Protein AF-A0A7C5WIC8-F1 (afdb_monomer_lite)

Radius of gyration: 20.21 Å; chains: 1; bounding box: 48×61×72 Å

Secondary structure (DSSP, 8-state):
--------------------EEEEEEEEEEEESS------S--------S-----PPPEEEE---S-TTEEEPPPB-SSSSEEEE-EEEEEETTEEESPEETTEEEEEEEEEETTS-GGGTEEEEEEEEE-TTSSEEEEEEEEE-S-SSTT-B--EEEEEE-TTS-EEPP---SEEEEEEEEEB-TTHHHHH-TTEEEEEEEEEEGGGS-EEEEEEEE-TTPPEEEEEEEE--TTS-SS--EEEEEEE-SS---BSSEEEEEEEEE--SSTT-EEEEEETTEEEEEEES----SS-EEEEEEE-

Foldseek 3Di:
DDDDDDDDDDDPPPLPDFWWKKWWAFAFKKWFQDDDDDDDDDDDDDDDDDDDDDGGDIDTQAGGQCAPFWDKDDWDDPPWAFIWIFIFTDDDPPHIPQRDDLRFGWTWRQGDGRVDDSVQAKDWDFDWDQDQVRDITTTIIIGGPHDPDSPGDTFGKTFDQDPVRDTDFRNPRTKMKTKIKMATAQCRDVRQAAQGKDWWWKFAAPPQQWMWTWIFGHHRPGATWIKIWIWRRPPRDPDIDTPDMFIAPPDHDDHPHMKMWMWIFDADQAQATWIWIDINNHTGDIDTTHRDDDGHTRMTGGGD

Structure (mmCIF, N/CA/C/O backbone):
data_AF-A0A7C5WIC8-F1
#
_entry.id   AF-A0A7C5WIC8-F1
#
loop_
_atom_site.group_PDB
_atom_site.id
_atom_site.type_symbol
_atom_site.label_atom_id
_atom_site.label_alt_id
_atom_site.label_comp_id
_atom_site.label_asym_id
_atom_site.label_entity_id
_atom_site.label_seq_id
_atom_site.pdbx_PDB_ins_code
_atom_site.Cartn_x
_atom_site.Cartn_y
_atom_site.Cartn_z
_atom_site.occupancy
_atom_site.B_iso_or_equiv
_atom_site.auth_seq_id
_atom_site.auth_comp_id
_atom_site.auth_asym_id
_atom_site.auth_atom_id
_atom_site.pdbx_PDB_model_num
ATOM 1 N N . MET A 1 1 ? -5.160 -4.866 -50.497 1.00 35.06 1 MET A N 1
ATOM 2 C CA . MET A 1 1 ? -4.012 -4.280 -49.772 1.00 35.06 1 MET A CA 1
ATOM 3 C C . MET A 1 1 ? -4.537 -3.585 -48.522 1.00 35.06 1 MET A C 1
ATOM 5 O O . MET A 1 1 ? -5.244 -2.598 -48.646 1.00 35.06 1 MET A O 1
ATOM 9 N N . LYS A 1 2 ? -4.282 -4.165 -47.341 1.00 31.52 2 LYS A N 1
ATOM 10 C CA . LYS A 1 2 ? -4.502 -3.548 -46.020 1.00 31.52 2 LYS A CA 1
ATOM 11 C C . LYS A 1 2 ? -3.302 -2.655 -45.691 1.00 31.52 2 LYS A C 1
ATOM 13 O O . LYS A 1 2 ? -2.188 -3.120 -45.918 1.00 31.52 2 LYS A O 1
ATOM 18 N N . LYS A 1 3 ? -3.550 -1.468 -45.122 1.00 23.28 3 LYS A N 1
ATOM 19 C CA . LYS A 1 3 ? -2.703 -0.642 -44.220 1.00 23.28 3 LYS A CA 1
ATOM 20 C C . LYS A 1 3 ? -3.043 0.836 -44.450 1.00 23.28 3 LYS A C 1
ATOM 22 O O . LYS A 1 3 ? -3.194 1.236 -45.591 1.00 23.28 3 LYS A O 1
ATOM 27 N N . MET A 1 4 ? -3.134 1.710 -43.460 1.00 21.75 4 MET A N 1
ATOM 28 C CA . MET A 1 4 ? -3.127 1.603 -42.001 1.00 21.75 4 MET A CA 1
ATOM 29 C C . MET A 1 4 ? -3.630 2.982 -41.561 1.00 21.75 4 MET A C 1
ATOM 31 O O . MET A 1 4 ? -3.090 3.991 -42.009 1.00 21.75 4 MET A O 1
ATOM 35 N N . MET A 1 5 ? -4.704 3.035 -40.781 1.00 23.00 5 MET A N 1
ATOM 36 C CA . MET A 1 5 ? -5.265 4.291 -40.293 1.00 23.00 5 MET A CA 1
ATOM 37 C C . MET A 1 5 ? -4.483 4.671 -39.033 1.00 23.00 5 MET A C 1
ATOM 39 O O . MET A 1 5 ? -4.530 3.957 -38.034 1.00 23.00 5 MET A O 1
ATOM 43 N N . LEU A 1 6 ? -3.696 5.739 -39.131 1.00 21.16 6 LEU A N 1
ATOM 44 C CA . LEU A 1 6 ? -2.903 6.300 -38.044 1.00 21.16 6 LEU A CA 1
ATOM 45 C C . LEU A 1 6 ? -3.873 6.938 -37.033 1.00 21.16 6 LEU A C 1
ATOM 47 O O . LEU A 1 6 ? -4.446 7.989 -37.310 1.00 21.16 6 LEU A O 1
ATOM 51 N N . ARG A 1 7 ? -4.111 6.282 -35.892 1.00 23.30 7 ARG A N 1
ATOM 52 C CA . ARG A 1 7 ? -4.763 6.914 -34.737 1.00 23.30 7 ARG A CA 1
ATOM 53 C C . ARG A 1 7 ? -3.687 7.645 -33.942 1.00 23.30 7 ARG A C 1
ATOM 55 O O . ARG A 1 7 ? -2.884 7.011 -33.268 1.00 23.30 7 ARG A O 1
ATOM 62 N N . LEU A 1 8 ? -3.668 8.969 -34.067 1.00 20.23 8 LEU A N 1
ATOM 63 C CA . LEU A 1 8 ? -3.033 9.848 -33.091 1.00 20.23 8 LEU A CA 1
ATOM 64 C C . LEU A 1 8 ? -3.854 9.752 -31.799 1.00 20.23 8 LEU A C 1
ATOM 66 O O . LEU A 1 8 ? -5.033 10.102 -31.805 1.00 20.23 8 LEU A O 1
ATOM 70 N N . TRP A 1 9 ? -3.243 9.271 -30.722 1.00 21.33 9 TRP A N 1
ATOM 71 C CA . TRP A 1 9 ? -3.781 9.407 -29.374 1.00 21.33 9 TRP A CA 1
ATOM 72 C C . TRP A 1 9 ? -3.047 10.561 -28.696 1.00 21.33 9 TRP A C 1
ATOM 74 O O . TRP A 1 9 ? -1.881 10.445 -28.337 1.00 21.33 9 TRP A O 1
ATOM 84 N N . THR A 1 10 ? -3.723 11.695 -28.561 1.00 21.70 10 THR A N 1
ATOM 85 C CA . THR A 1 10 ? -3.411 12.690 -27.535 1.00 21.70 10 THR A CA 1
ATOM 86 C C . THR A 1 10 ? -4.069 12.216 -26.246 1.00 21.70 10 THR A C 1
ATOM 88 O O . THR A 1 10 ? -5.286 12.333 -26.116 1.00 21.70 10 THR A O 1
ATOM 91 N N . PHE A 1 11 ? -3.294 11.660 -25.316 1.00 22.67 11 PHE A N 1
ATOM 92 C CA . PHE A 1 11 ? -3.747 11.502 -23.938 1.00 22.67 11 PHE A CA 1
ATOM 93 C C . PHE A 1 11 ? -3.483 12.818 -23.209 1.00 22.67 11 PHE A C 1
ATOM 95 O O . PHE A 1 11 ? -2.348 13.166 -22.900 1.00 22.67 11 PHE A O 1
ATOM 102 N N . SER A 1 12 ? -4.548 13.576 -22.962 1.00 21.64 12 SER A N 1
ATOM 103 C CA . SER A 1 12 ? -4.600 14.371 -21.742 1.00 21.64 12 SER A CA 1
ATOM 104 C C . SER A 1 12 ? -4.629 13.365 -20.597 1.00 21.64 12 SER A C 1
ATOM 106 O O . SER A 1 12 ? -5.485 12.481 -20.604 1.00 21.64 12 SER A O 1
ATOM 108 N N . VAL A 1 13 ? -3.691 13.463 -19.657 1.00 23.36 13 VAL A N 1
ATOM 109 C CA . VAL A 1 13 ? -3.767 12.738 -18.386 1.00 23.36 13 VAL A CA 1
ATOM 110 C C . VAL A 1 13 ? -4.966 13.317 -17.637 1.00 23.36 13 VAL A C 1
ATOM 112 O O . VAL A 1 13 ? -4.871 14.304 -16.916 1.00 23.36 13 VAL A O 1
ATOM 115 N N . LEU A 1 14 ? -6.143 12.771 -17.927 1.00 23.33 14 LEU A N 1
ATOM 116 C CA . LEU A 1 14 ? -7.324 12.930 -17.107 1.00 23.33 14 LEU A CA 1
ATOM 117 C C . LEU A 1 14 ? -7.188 11.863 -16.026 1.00 23.33 14 LEU A C 1
ATOM 119 O O . LEU A 1 14 ? -7.662 10.742 -16.187 1.00 23.33 14 LEU A O 1
ATOM 123 N N . SER A 1 15 ? -6.472 12.193 -14.955 1.00 25.61 15 SER A N 1
ATOM 124 C CA . SER A 1 15 ? -6.482 11.388 -13.741 1.00 25.61 15 SER A CA 1
ATOM 125 C C . SER A 1 15 ? -7.893 11.454 -13.164 1.00 25.61 15 SER A C 1
ATOM 127 O O . SER A 1 15 ? -8.184 12.309 -12.338 1.00 25.61 15 SER A O 1
ATOM 129 N N . ILE A 1 16 ? -8.807 10.581 -13.595 1.00 28.38 16 ILE A N 1
ATOM 130 C CA . ILE A 1 16 ? -10.053 10.347 -12.858 1.00 28.38 16 ILE A CA 1
ATOM 131 C C . ILE A 1 16 ? -9.660 9.526 -11.630 1.00 28.38 16 ILE A C 1
ATOM 133 O O . ILE A 1 16 ? -9.806 8.312 -11.584 1.00 28.38 16 ILE A O 1
ATOM 137 N N . GLY A 1 17 ? -9.057 10.193 -10.650 1.00 32.00 17 GLY A N 1
ATOM 138 C CA . GLY A 1 17 ? -8.773 9.579 -9.357 1.00 32.00 17 GLY A CA 1
ATOM 139 C C . GLY A 1 17 ? -10.071 9.221 -8.623 1.00 32.00 17 GLY A C 1
ATOM 140 O O . GLY A 1 17 ? -11.138 9.814 -8.826 1.00 32.00 17 GLY A O 1
ATOM 141 N N . VAL A 1 18 ? -9.932 8.253 -7.741 1.00 40.94 18 VAL A N 1
ATOM 142 C CA . VAL A 1 18 ? -10.995 7.397 -7.234 1.00 40.94 18 VAL A CA 1
ATOM 143 C C . VAL A 1 18 ? -11.139 7.595 -5.733 1.00 40.94 18 VAL A C 1
ATOM 145 O O . VAL A 1 18 ? -10.171 7.906 -5.053 1.00 40.94 18 VAL A O 1
ATOM 148 N N . VAL A 1 19 ? -12.354 7.398 -5.228 1.00 39.97 19 VAL A N 1
ATOM 149 C CA . VAL A 1 19 ? -12.663 7.335 -3.799 1.00 39.97 19 VAL A CA 1
ATOM 150 C C . VAL A 1 19 ? -12.516 5.877 -3.359 1.00 39.97 19 VAL A C 1
ATOM 152 O O . VAL A 1 19 ? -13.331 5.059 -3.754 1.00 39.97 19 VAL A O 1
ATOM 155 N N . ALA A 1 20 ? -11.527 5.492 -2.561 1.00 48.97 20 ALA A N 1
ATOM 156 C CA . ALA A 1 20 ? -11.462 4.132 -2.009 1.00 48.97 20 ALA A CA 1
ATOM 157 C C . ALA A 1 20 ? -11.500 4.180 -0.482 1.00 48.97 20 ALA A C 1
ATOM 159 O O . ALA A 1 20 ? -11.055 5.138 0.139 1.00 48.97 20 ALA A O 1
ATOM 160 N N . GLY A 1 21 ? -12.099 3.166 0.132 1.00 44.84 21 GLY A N 1
ATOM 161 C CA . GLY A 1 21 ? -12.013 2.997 1.572 1.00 44.84 21 GLY A CA 1
ATOM 162 C C . GLY A 1 21 ? -12.068 1.526 1.927 1.00 44.84 21 GLY A C 1
ATOM 163 O O . GLY A 1 21 ? -12.905 0.808 1.390 1.00 44.84 21 GLY A O 1
ATOM 164 N N . GLY A 1 22 ? -11.161 1.058 2.768 1.00 57.41 22 GLY A N 1
ATOM 165 C CA . GLY A 1 22 ? -10.986 -0.359 3.053 1.00 57.41 22 GLY A CA 1
ATOM 166 C C . GLY A 1 22 ? -10.544 -0.606 4.483 1.00 57.41 22 GLY A C 1
ATOM 167 O O . GLY A 1 22 ? -10.133 0.311 5.193 1.00 57.41 22 GLY A O 1
ATOM 168 N N . PHE A 1 23 ? -10.642 -1.865 4.898 1.00 63.28 23 PHE A N 1
ATOM 169 C CA . PHE A 1 23 ? -10.056 -2.327 6.150 1.00 63.28 23 PHE A CA 1
ATOM 170 C C . PHE A 1 23 ? -8.724 -3.014 5.880 1.00 63.28 23 PHE A C 1
ATOM 172 O O . PHE A 1 23 ? -8.612 -3.789 4.930 1.00 63.28 23 PHE A O 1
ATOM 179 N N . ILE A 1 24 ? -7.741 -2.776 6.742 1.00 65.81 24 ILE A N 1
ATOM 180 C CA . ILE A 1 24 ? -6.391 -3.325 6.645 1.00 65.81 24 ILE A CA 1
ATOM 181 C C . ILE A 1 24 ? -5.976 -3.883 8.005 1.00 65.81 24 ILE A C 1
ATOM 183 O O . ILE A 1 24 ? -6.161 -3.248 9.049 1.00 65.81 24 ILE A O 1
ATOM 187 N N . ARG A 1 25 ? -5.370 -5.072 7.987 1.00 61.62 25 ARG A N 1
ATOM 188 C CA . ARG A 1 25 ? -4.730 -5.716 9.137 1.00 61.62 25 ARG A CA 1
ATOM 189 C C . ARG A 1 25 ? -3.352 -6.254 8.744 1.00 61.62 25 ARG A C 1
ATOM 191 O O . ARG A 1 25 ? -3.260 -7.189 7.952 1.00 61.62 25 ARG A O 1
ATOM 198 N N . VAL A 1 26 ? -2.285 -5.691 9.320 1.00 61.78 26 VAL A N 1
ATOM 199 C CA . VAL A 1 26 ? -0.892 -5.942 8.900 1.00 61.78 26 VAL A CA 1
ATOM 200 C C . VAL A 1 26 ? -0.249 -7.103 9.661 1.00 61.78 26 VAL A C 1
ATOM 202 O O . VAL A 1 26 ? 0.528 -6.926 10.599 1.00 61.78 26 VAL A O 1
ATOM 205 N N . ASP A 1 27 ? -0.515 -8.328 9.224 1.00 58.56 27 ASP A N 1
ATOM 206 C CA . ASP A 1 27 ? -0.038 -9.506 9.945 1.00 58.56 27 ASP A CA 1
ATOM 207 C C . ASP A 1 27 ? 1.491 -9.651 9.970 1.00 58.56 27 ASP A C 1
ATOM 209 O O . ASP A 1 27 ? 2.022 -10.106 10.987 1.00 58.56 27 ASP A O 1
ATOM 213 N N . THR A 1 28 ? 2.224 -9.342 8.892 1.00 62.56 28 THR A N 1
ATOM 214 C CA . THR A 1 28 ? 3.684 -9.554 8.834 1.00 62.56 28 THR A CA 1
ATOM 215 C C . THR A 1 28 ? 4.370 -8.767 7.708 1.00 62.56 28 THR A C 1
ATOM 217 O O . THR A 1 28 ? 3.974 -8.854 6.552 1.00 62.56 28 THR A O 1
ATOM 220 N N . VAL A 1 29 ? 5.478 -8.089 8.026 1.00 70.75 29 VAL A N 1
ATOM 221 C CA . VAL A 1 29 ? 6.466 -7.578 7.058 1.00 70.75 29 VAL A CA 1
ATOM 222 C C . VAL A 1 29 ? 7.843 -8.130 7.418 1.00 70.75 29 VAL A C 1
ATOM 224 O O . VAL A 1 29 ? 8.348 -7.903 8.519 1.00 70.75 29 VAL A O 1
ATOM 227 N N . GLN A 1 30 ? 8.457 -8.870 6.505 1.00 69.44 30 GLN A N 1
ATOM 228 C CA . GLN A 1 30 ? 9.754 -9.529 6.664 1.00 69.44 30 GLN A CA 1
ATOM 229 C C . GLN A 1 30 ? 10.734 -9.031 5.607 1.00 69.44 30 GLN A C 1
ATOM 231 O O . GLN A 1 30 ? 10.335 -8.726 4.492 1.00 69.44 30 GLN A O 1
ATOM 236 N N . ALA A 1 31 ? 12.021 -9.011 5.937 1.00 65.12 31 ALA A N 1
ATOM 237 C CA . ALA A 1 31 ? 13.081 -8.843 4.951 1.00 65.12 31 ALA A CA 1
ATOM 238 C C . ALA A 1 31 ? 14.084 -9.997 5.023 1.00 65.12 31 ALA A C 1
ATOM 240 O O . ALA A 1 31 ? 14.410 -10.494 6.108 1.00 65.12 31 ALA A O 1
ATOM 241 N N . THR A 1 32 ? 14.580 -10.420 3.865 1.00 58.28 32 THR A N 1
ATOM 242 C CA . THR A 1 32 ? 15.636 -11.429 3.717 1.00 58.28 32 THR A CA 1
ATOM 243 C C . THR A 1 32 ? 16.830 -10.822 3.009 1.00 58.28 32 THR A C 1
ATOM 245 O O . THR A 1 32 ? 16.707 -10.221 1.954 1.00 58.28 32 THR A O 1
ATOM 248 N N . GLU A 1 33 ? 18.029 -11.016 3.543 1.00 45.25 33 GLU A N 1
ATOM 249 C CA . GLU A 1 33 ? 19.244 -10.722 2.786 1.00 45.25 33 GLU A CA 1
ATOM 250 C C . GLU A 1 33 ? 19.662 -11.971 1.989 1.00 45.25 33 GLU A C 1
ATOM 252 O O . GLU A 1 33 ? 20.293 -12.881 2.537 1.00 45.25 33 GLU A O 1
ATOM 257 N N . GLY A 1 34 ? 19.328 -12.019 0.695 1.00 43.91 34 GLY A N 1
ATOM 258 C CA . GLY A 1 34 ? 19.690 -13.125 -0.204 1.00 43.91 34 GLY A CA 1
ATOM 259 C C . GLY A 1 34 ? 18.695 -14.299 -0.196 1.00 43.91 34 GLY A C 1
ATOM 260 O O . GLY A 1 34 ? 17.773 -14.336 0.616 1.00 43.91 34 GLY A O 1
ATOM 261 N N . PRO A 1 35 ? 18.852 -15.276 -1.113 1.00 35.88 35 PRO A N 1
ATOM 262 C CA . PRO A 1 35 ? 17.702 -15.907 -1.738 1.00 35.88 35 PRO A CA 1
ATOM 263 C C . PRO A 1 35 ? 17.002 -16.891 -0.804 1.00 35.88 35 PRO A C 1
ATOM 265 O O . PRO A 1 35 ? 17.612 -17.849 -0.319 1.00 35.88 35 PRO A O 1
ATOM 268 N N . VAL A 1 36 ? 15.685 -16.731 -0.671 1.00 39.53 36 VAL A N 1
ATOM 269 C CA . VAL A 1 36 ? 14.784 -17.833 -0.325 1.00 39.53 36 VAL A CA 1
ATOM 270 C C . VAL A 1 36 ? 13.863 -18.076 -1.513 1.00 39.53 36 VAL A C 1
ATOM 272 O O . VAL A 1 36 ? 12.768 -17.537 -1.611 1.00 39.53 36 VAL A O 1
ATOM 275 N N . VAL A 1 37 ? 14.320 -18.923 -2.435 1.00 40.88 37 VAL A N 1
ATOM 276 C CA . VAL A 1 37 ? 13.429 -19.580 -3.391 1.00 40.88 37 VAL A CA 1
ATOM 277 C C . VAL A 1 37 ? 12.994 -20.891 -2.746 1.00 40.88 37 VAL A C 1
ATOM 279 O O . VAL A 1 37 ? 13.762 -21.850 -2.720 1.00 40.88 37 VAL A O 1
ATOM 282 N N . SER A 1 38 ? 11.777 -20.949 -2.208 1.00 36.62 38 SER A N 1
ATOM 283 C CA . SER A 1 38 ? 11.111 -22.234 -1.986 1.00 36.62 38 SER A CA 1
ATOM 284 C C . SER A 1 38 ? 10.076 -22.442 -3.085 1.00 36.62 38 SER A C 1
ATOM 286 O O . SER A 1 38 ? 8.953 -21.952 -2.994 1.00 36.62 38 SER A O 1
ATOM 288 N N . GLU A 1 39 ? 10.470 -23.163 -4.134 1.00 38.69 39 GLU A N 1
ATOM 289 C CA . GLU A 1 39 ? 9.533 -23.792 -5.063 1.00 38.69 39 GLU A CA 1
ATOM 290 C C . GLU A 1 39 ? 8.775 -24.890 -4.308 1.00 38.69 39 GLU A C 1
ATOM 292 O O . GLU A 1 39 ? 9.372 -25.801 -3.727 1.00 38.69 39 GLU A O 1
ATOM 297 N N . SER A 1 40 ? 7.450 -24.813 -4.278 1.00 37.09 40 SER A N 1
ATOM 298 C CA . SER A 1 40 ? 6.638 -25.914 -3.786 1.00 37.09 40 SER A CA 1
ATOM 299 C C . SER A 1 40 ? 6.611 -27.047 -4.823 1.00 37.09 40 SER A C 1
ATOM 301 O O . SER A 1 40 ? 6.333 -26.844 -6.000 1.00 37.09 40 SER A O 1
ATOM 303 N N . GLY A 1 41 ? 6.833 -28.283 -4.360 1.00 34.81 41 GLY A N 1
ATOM 304 C CA . GLY A 1 41 ? 6.010 -29.394 -4.841 1.00 34.81 41 GLY A CA 1
ATOM 305 C C . GLY A 1 41 ? 6.576 -30.403 -5.845 1.00 34.81 41 GLY A C 1
ATOM 306 O O . GLY A 1 41 ? 5.783 -30.961 -6.590 1.00 34.81 41 GLY A O 1
ATOM 307 N N . HIS A 1 42 ? 7.864 -30.752 -5.837 1.00 30.61 42 HIS A N 1
ATOM 308 C CA . HIS A 1 42 ? 8.308 -32.123 -6.158 1.00 30.61 42 HIS A CA 1
ATOM 309 C C . HIS A 1 42 ? 9.751 -32.325 -5.691 1.00 30.61 42 HIS A C 1
ATOM 311 O O . HIS A 1 42 ? 10.604 -31.477 -5.913 1.00 30.61 42 HIS A O 1
ATOM 317 N N . ARG A 1 43 ? 10.046 -33.460 -5.052 1.00 34.91 43 ARG A N 1
ATOM 318 C CA . ARG A 1 43 ? 11.430 -33.907 -4.847 1.00 34.91 43 ARG A CA 1
ATOM 319 C C . ARG A 1 43 ? 11.981 -34.371 -6.202 1.00 34.91 43 ARG A C 1
ATOM 321 O O . ARG A 1 43 ? 11.439 -35.332 -6.750 1.00 34.91 43 ARG A O 1
ATOM 328 N N . PRO A 1 44 ? 13.111 -33.818 -6.662 1.00 31.78 44 PRO A N 1
ATOM 329 C CA . PRO A 1 44 ? 14.141 -34.666 -7.236 1.00 31.78 44 PRO A CA 1
ATOM 330 C C . PRO A 1 44 ? 15.480 -34.492 -6.517 1.00 31.78 44 PRO A C 1
ATOM 332 O O . PRO A 1 44 ? 15.723 -33.548 -5.772 1.00 31.78 44 PRO A O 1
ATOM 335 N N . ALA A 1 45 ? 16.304 -35.519 -6.683 1.00 30.70 45 ALA A N 1
ATOM 336 C CA . ALA A 1 45 ? 17.555 -35.734 -5.986 1.00 30.70 45 ALA A CA 1
ATOM 337 C C . ALA A 1 45 ? 18.586 -34.610 -6.188 1.00 30.70 45 ALA A C 1
ATOM 339 O O . ALA A 1 45 ? 18.619 -33.938 -7.215 1.00 30.70 45 ALA A O 1
ATOM 340 N N . ALA A 1 46 ? 19.439 -34.494 -5.169 1.00 39.34 46 ALA A N 1
ATOM 341 C CA . ALA A 1 46 ? 20.619 -33.654 -5.047 1.00 39.34 46 ALA A CA 1
ATOM 342 C C . ALA A 1 46 ? 21.305 -33.277 -6.372 1.00 39.34 46 ALA A C 1
ATOM 344 O O . ALA A 1 46 ? 21.895 -34.120 -7.043 1.00 39.34 46 ALA A O 1
ATOM 345 N N . HIS A 1 47 ? 21.332 -31.975 -6.645 1.00 34.28 47 HIS A N 1
ATOM 346 C CA . HIS A 1 47 ? 22.425 -31.322 -7.353 1.00 34.28 47 HIS A CA 1
ATOM 347 C C . HIS A 1 47 ? 22.755 -30.015 -6.621 1.00 34.28 47 HIS A C 1
ATOM 349 O O . HIS A 1 47 ? 22.367 -28.923 -7.022 1.00 34.28 47 HIS A O 1
ATOM 355 N N . ASP A 1 48 ? 23.473 -30.165 -5.506 1.00 41.97 48 ASP A N 1
ATOM 356 C CA . ASP A 1 48 ? 24.218 -29.087 -4.860 1.00 41.97 48 ASP A CA 1
ATOM 357 C C . ASP A 1 48 ? 25.372 -28.668 -5.778 1.00 41.97 48 ASP A C 1
ATOM 359 O O . ASP A 1 48 ? 26.271 -29.469 -6.036 1.00 41.97 48 ASP A O 1
ATOM 363 N N . ASN A 1 49 ? 25.336 -27.432 -6.288 1.00 41.16 49 ASN A N 1
ATOM 364 C CA . ASN A 1 49 ? 26.518 -26.596 -6.558 1.00 41.16 49 ASN A CA 1
ATOM 365 C C . ASN A 1 49 ? 26.108 -25.199 -7.066 1.00 41.16 49 ASN A C 1
ATOM 367 O O . ASN A 1 49 ? 26.466 -24.779 -8.165 1.00 41.16 49 ASN A O 1
ATOM 371 N N . LEU A 1 50 ? 25.391 -24.442 -6.233 1.00 44.16 50 LEU A N 1
ATOM 372 C CA . LEU A 1 50 ? 25.417 -22.978 -6.289 1.00 44.16 50 LEU A CA 1
ATOM 373 C C . LEU A 1 50 ? 26.197 -22.505 -5.060 1.00 44.16 50 LEU A C 1
ATOM 375 O O . LEU A 1 50 ? 25.864 -22.843 -3.928 1.00 44.16 50 LEU A O 1
ATOM 379 N N . GLY A 1 51 ? 27.320 -21.830 -5.301 1.00 39.84 51 GLY A N 1
ATOM 380 C CA . GLY A 1 51 ? 28.376 -21.605 -4.318 1.00 39.84 51 GLY A CA 1
ATOM 381 C C . GLY A 1 51 ? 27.914 -20.950 -3.015 1.00 39.84 51 GLY A C 1
ATOM 382 O O . GLY A 1 51 ? 27.639 -19.757 -2.984 1.00 39.84 51 GLY A O 1
ATOM 383 N N . GLY A 1 52 ? 27.926 -21.734 -1.933 1.00 40.34 52 GLY A N 1
ATOM 384 C CA . GLY A 1 52 ? 28.502 -21.405 -0.621 1.00 40.34 52 GLY A CA 1
ATOM 385 C C . GLY A 1 52 ? 28.059 -20.143 0.130 1.00 40.34 52 GLY A C 1
ATOM 386 O O . GLY A 1 52 ? 28.638 -19.865 1.180 1.00 40.34 52 GLY A O 1
ATOM 387 N N . ARG A 1 53 ? 27.083 -19.363 -0.343 1.00 51.41 53 ARG A N 1
ATOM 388 C CA . ARG A 1 53 ? 26.555 -18.234 0.431 1.00 51.41 53 ARG A CA 1
ATOM 389 C C . ARG A 1 53 ? 25.648 -18.774 1.541 1.00 51.41 53 ARG A C 1
ATOM 391 O O . ARG A 1 53 ? 24.714 -19.514 1.238 1.00 51.41 53 ARG A O 1
ATOM 398 N N . PRO A 1 54 ? 25.908 -18.445 2.820 1.00 53.41 54 PRO A N 1
ATOM 399 C CA . PRO A 1 54 ? 25.033 -18.863 3.904 1.00 53.41 54 PRO A CA 1
ATOM 400 C C . PRO A 1 54 ? 23.636 -18.284 3.676 1.00 53.41 54 PRO A C 1
ATOM 402 O O . PRO A 1 54 ? 23.490 -17.074 3.507 1.00 53.41 54 PRO A O 1
ATOM 405 N N . ILE A 1 55 ? 22.624 -19.153 3.682 1.00 56.41 55 ILE A N 1
ATOM 406 C CA . ILE A 1 55 ? 21.214 -18.756 3.654 1.00 56.41 55 ILE A CA 1
ATOM 407 C C . ILE A 1 55 ? 20.953 -17.986 4.951 1.00 56.41 55 ILE A C 1
ATOM 409 O O . ILE A 1 55 ? 20.943 -18.574 6.040 1.00 56.41 55 ILE A O 1
ATOM 413 N N . ARG A 1 56 ? 20.813 -16.659 4.860 1.00 66.00 56 ARG A N 1
ATOM 414 C CA . ARG A 1 56 ? 20.409 -15.840 6.005 1.00 66.00 56 ARG A CA 1
ATOM 415 C C . ARG A 1 56 ? 18.925 -16.079 6.242 1.00 66.00 56 ARG A C 1
ATOM 417 O O . ARG A 1 56 ? 18.130 -16.130 5.311 1.00 66.00 56 ARG A O 1
ATOM 424 N N . LYS A 1 57 ? 18.558 -16.281 7.505 1.00 77.50 57 LYS A N 1
ATOM 425 C CA . LYS A 1 57 ? 17.150 -16.434 7.866 1.00 77.50 57 LYS A CA 1
ATOM 426 C C . LYS A 1 57 ? 16.423 -15.100 7.646 1.00 77.50 57 LYS A C 1
ATOM 428 O O . LYS A 1 57 ? 17.028 -14.068 7.944 1.00 77.50 57 LYS A O 1
ATOM 433 N N . PRO A 1 58 ? 15.155 -15.117 7.193 1.00 85.06 58 PRO A N 1
ATOM 434 C CA . PRO A 1 58 ? 14.316 -13.923 7.185 1.00 85.06 58 PRO A CA 1
ATOM 435 C C . PRO A 1 58 ? 14.306 -13.263 8.559 1.00 85.06 58 PRO A C 1
ATOM 437 O O . PRO A 1 58 ? 14.201 -13.943 9.586 1.00 85.06 58 PRO A O 1
ATOM 440 N N . SER A 1 59 ? 14.392 -11.938 8.561 1.00 89.12 59 SER A N 1
ATOM 441 C CA . SER A 1 59 ? 14.169 -11.108 9.736 1.00 89.12 59 SER A CA 1
ATOM 442 C C . SER A 1 59 ? 12.771 -10.509 9.650 1.00 89.12 59 SER A C 1
ATOM 444 O O . SER A 1 59 ? 12.437 -9.821 8.687 1.00 89.12 59 SER A O 1
ATOM 446 N N . LEU A 1 60 ? 11.940 -10.766 10.660 1.00 91.81 60 LEU A N 1
ATOM 447 C CA . LEU A 1 60 ? 10.649 -10.099 10.804 1.00 91.81 60 LEU A CA 1
ATOM 448 C C . LEU A 1 60 ? 10.895 -8.639 11.194 1.00 91.81 60 LEU A C 1
ATOM 450 O O . LEU A 1 60 ? 11.429 -8.379 12.271 1.00 91.81 60 LEU A O 1
ATOM 454 N N . LEU A 1 61 ? 10.541 -7.713 10.300 1.00 92.88 61 LEU A N 1
ATOM 455 C CA . LEU A 1 61 ? 10.723 -6.272 10.481 1.00 92.88 61 LEU A CA 1
ATOM 456 C C . LEU A 1 61 ? 9.568 -5.659 11.267 1.00 92.88 61 LEU A C 1
ATOM 458 O O . LEU A 1 61 ? 9.780 -4.800 12.121 1.00 92.88 61 LEU A O 1
ATOM 462 N N . PHE A 1 62 ? 8.348 -6.106 10.978 1.00 95.06 62 PHE A N 1
ATOM 463 C CA . PHE A 1 62 ? 7.146 -5.539 11.564 1.00 95.06 62 PHE A CA 1
ATOM 464 C C . PHE A 1 62 ? 5.984 -6.535 11.582 1.00 95.06 62 PHE A C 1
ATOM 466 O O . PHE A 1 62 ? 5.894 -7.426 10.736 1.00 95.06 62 PHE A O 1
ATOM 473 N N . LYS A 1 63 ? 5.089 -6.377 12.558 1.00 95.25 63 LYS A N 1
ATOM 474 C CA . LYS A 1 63 ? 3.852 -7.144 12.705 1.00 95.25 63 LYS A CA 1
ATOM 475 C C . LYS A 1 63 ? 2.877 -6.375 13.597 1.00 95.25 63 LYS A C 1
ATOM 477 O O . LYS A 1 63 ? 3.278 -5.933 14.672 1.00 95.25 63 LYS A O 1
ATOM 482 N N . SER A 1 64 ? 1.615 -6.258 13.186 1.00 95.81 64 SER A N 1
ATOM 483 C CA . SER A 1 64 ? 0.550 -5.678 14.010 1.00 95.81 64 SER A CA 1
ATOM 484 C C . SER A 1 64 ? -0.839 -6.181 13.604 1.00 95.81 64 SER A C 1
ATOM 486 O O . SER A 1 64 ? -1.227 -6.144 12.443 1.00 95.81 64 SER A O 1
ATOM 488 N N . GLY A 1 65 ? -1.632 -6.605 14.578 1.00 93.69 65 GLY A N 1
ATOM 489 C CA . GLY A 1 65 ? -3.056 -6.884 14.397 1.00 93.69 65 GLY A CA 1
ATOM 490 C C . GLY A 1 65 ? -3.954 -5.671 14.658 1.00 93.69 65 GLY A C 1
ATOM 491 O O . GLY A 1 65 ? -5.163 -5.843 14.675 1.00 93.69 65 GLY A O 1
ATOM 492 N N . PHE A 1 66 ? -3.394 -4.480 14.912 1.00 95.19 66 PHE A N 1
ATOM 493 C CA . PHE A 1 66 ? -4.109 -3.306 15.444 1.00 95.19 66 PHE A CA 1
ATOM 494 C C . PHE A 1 66 ? -4.855 -3.563 16.764 1.00 95.19 66 PHE A C 1
ATOM 496 O O . PHE A 1 66 ? -5.776 -2.825 17.132 1.00 95.19 66 PHE A O 1
ATOM 503 N N . GLU A 1 67 ? -4.449 -4.594 17.502 1.00 93.81 67 GLU A N 1
ATOM 504 C CA . GLU A 1 67 ? -5.112 -5.022 18.727 1.00 93.81 67 GLU A CA 1
ATOM 505 C C . GLU A 1 67 ? -4.779 -4.063 19.892 1.00 93.81 67 GLU A C 1
ATOM 507 O O . GLU A 1 67 ? -4.506 -2.870 19.711 1.00 93.81 67 GLU A O 1
ATOM 512 N N . ASN A 1 68 ? -4.891 -4.525 21.135 1.00 92.56 68 ASN A N 1
ATOM 513 C CA . ASN A 1 68 ? -4.720 -3.664 22.304 1.00 92.56 68 ASN A CA 1
ATOM 514 C C . ASN A 1 68 ? -3.325 -3.022 22.345 1.00 92.56 68 ASN A C 1
ATOM 516 O O . ASN A 1 68 ? -2.321 -3.723 22.308 1.00 92.56 68 ASN A O 1
ATOM 520 N N . GLY A 1 69 ? -3.280 -1.695 22.500 1.00 94.38 69 GLY A N 1
ATOM 521 C CA . GLY A 1 69 ? -2.034 -0.929 22.609 1.00 94.38 69 GLY A CA 1
ATOM 522 C C . GLY A 1 69 ? -1.643 -0.151 21.353 1.00 94.38 69 GLY A C 1
ATOM 523 O O . GLY A 1 69 ? -0.706 0.639 21.430 1.00 94.38 69 GLY A O 1
ATOM 524 N N . VAL A 1 70 ? -2.373 -0.307 20.242 1.00 97.38 70 VAL A N 1
ATOM 525 C CA . VAL A 1 70 ? -2.223 0.526 19.036 1.00 97.38 70 VAL A CA 1
ATOM 526 C C . VAL A 1 70 ? -3.300 1.607 18.991 1.00 97.38 70 VAL A C 1
ATOM 528 O O . VAL A 1 70 ? -4.492 1.335 19.197 1.00 97.38 70 VAL A O 1
ATOM 531 N N . VAL A 1 71 ? -2.862 2.838 18.728 1.00 97.31 71 VAL A N 1
ATOM 532 C CA . VAL A 1 71 ? -3.687 4.047 18.702 1.00 97.31 71 VAL A CA 1
ATOM 533 C C . VAL A 1 71 ? -3.377 4.848 17.444 1.00 97.31 71 VAL A C 1
ATOM 535 O O . VAL A 1 71 ? -2.220 4.983 17.052 1.00 97.31 71 VAL A O 1
ATOM 538 N N . LEU A 1 72 ? -4.425 5.394 16.839 1.00 97.06 72 LEU A N 1
ATOM 539 C CA . LEU A 1 72 ? -4.339 6.372 15.767 1.00 97.06 72 LEU A CA 1
ATOM 540 C C . LEU A 1 72 ? -4.452 7.770 16.387 1.00 97.06 72 LEU A C 1
ATOM 542 O O . LEU A 1 72 ? -5.376 8.022 17.160 1.00 97.06 72 LEU A O 1
ATOM 546 N N . GLN A 1 73 ? -3.484 8.642 16.120 1.00 97.44 73 GLN A N 1
ATOM 547 C CA . GLN A 1 73 ? -3.508 10.029 16.587 1.00 97.44 73 GLN A CA 1
ATOM 548 C C . GLN A 1 73 ? -4.458 10.872 15.726 1.00 97.44 73 GLN A C 1
ATOM 550 O O . GLN A 1 73 ? -4.826 10.465 14.626 1.00 97.44 73 GLN A O 1
ATOM 555 N N . GLU A 1 74 ? -4.856 12.045 16.216 1.00 95.12 74 GLU A N 1
ATOM 556 C CA . GLU A 1 74 ? -5.587 13.013 15.390 1.00 95.12 74 GLU A CA 1
ATOM 557 C C . GLU A 1 74 ? -4.711 13.470 14.210 1.00 95.12 74 GLU A C 1
ATOM 559 O O . GLU A 1 74 ? -3.498 13.635 14.404 1.00 95.12 74 GLU A O 1
ATOM 564 N N . PRO A 1 75 ? -5.286 13.691 13.012 1.00 94.62 75 PRO A N 1
ATOM 565 C CA . PRO A 1 75 ? -4.563 14.317 11.915 1.00 94.62 75 PRO A CA 1
ATOM 566 C C . PRO A 1 75 ? -4.022 15.693 12.320 1.00 94.62 75 PRO A C 1
ATOM 568 O O . PRO A 1 75 ? -4.679 16.449 13.043 1.00 94.62 75 PRO A O 1
ATOM 571 N N . PHE A 1 76 ? -2.834 16.043 11.843 1.00 93.06 76 PHE A N 1
ATOM 572 C CA . PHE A 1 76 ? -2.208 17.338 12.097 1.00 93.06 76 PHE A CA 1
ATOM 573 C C . PHE A 1 76 ? -1.490 17.860 10.847 1.00 93.06 76 PHE A C 1
ATOM 575 O O . PHE A 1 76 ? -1.242 17.119 9.906 1.00 93.06 76 PHE A O 1
ATOM 582 N N . THR A 1 77 ? -1.147 19.150 10.843 1.00 88.50 77 THR A N 1
ATOM 583 C CA . THR A 1 77 ? -0.345 19.789 9.784 1.00 88.50 77 THR A CA 1
ATOM 584 C C . THR A 1 77 ? 0.909 20.401 10.398 1.00 88.50 77 THR A C 1
ATOM 586 O O . THR A 1 77 ? 0.825 20.959 11.498 1.00 88.50 77 THR A O 1
ATOM 589 N N . GLN A 1 78 ? 2.034 20.420 9.683 1.00 75.06 78 GLN A N 1
ATOM 590 C CA . GLN A 1 78 ? 3.274 21.051 10.163 1.00 75.06 78 GLN A CA 1
ATOM 591 C C . GLN A 1 78 ? 3.394 22.560 9.839 1.00 75.06 78 GLN A C 1
ATOM 593 O O . GLN A 1 78 ? 4.447 23.158 10.046 1.00 75.06 78 GLN A O 1
ATOM 598 N N . GLY A 1 79 ? 2.304 23.213 9.410 1.00 57.47 79 GLY A N 1
ATOM 599 C CA . GLY A 1 79 ? 2.256 24.664 9.171 1.00 57.47 79 GLY A CA 1
ATOM 600 C C . GLY A 1 79 ? 2.305 25.066 7.693 1.00 57.47 79 GLY A C 1
ATOM 601 O O . GLY A 1 79 ? 3.212 25.783 7.278 1.00 57.47 79 GLY A O 1
ATOM 602 N N . GLY A 1 80 ? 1.273 24.671 6.938 1.00 58.03 80 GLY A N 1
ATOM 603 C CA . GLY A 1 80 ? 1.185 24.823 5.482 1.00 58.03 80 GLY A CA 1
ATOM 604 C C . GLY A 1 80 ? 1.791 23.606 4.785 1.00 58.03 80 GLY A C 1
ATOM 605 O O . GLY A 1 80 ? 2.970 23.328 4.962 1.00 58.03 80 GLY A O 1
ATOM 606 N N . GLY A 1 81 ? 0.975 22.857 4.047 1.00 69.44 81 GLY A N 1
ATOM 607 C CA . GLY A 1 81 ? 1.341 21.557 3.475 1.00 69.44 81 GLY A CA 1
ATOM 608 C C . GLY A 1 81 ? 0.194 20.558 3.605 1.00 69.44 81 GLY A C 1
ATOM 609 O O . GLY A 1 81 ? -0.930 20.963 3.908 1.00 69.44 81 GLY A O 1
ATOM 610 N N . ASP A 1 82 ? 0.491 19.283 3.385 1.00 80.19 82 ASP A N 1
ATOM 611 C CA . ASP A 1 82 ? -0.469 18.185 3.514 1.00 80.19 82 ASP A CA 1
ATOM 612 C C . ASP A 1 82 ? -0.741 17.832 4.986 1.00 80.19 82 ASP A C 1
ATOM 614 O O . ASP A 1 82 ? 0.002 18.231 5.893 1.00 80.19 82 ASP A O 1
ATOM 618 N N . TRP A 1 83 ? -1.825 17.097 5.241 1.00 91.75 83 TRP A N 1
ATOM 619 C CA . TRP A 1 83 ? -2.083 16.533 6.562 1.00 91.75 83 TRP A CA 1
ATOM 620 C C . TRP A 1 83 ? -1.243 15.272 6.784 1.00 91.75 83 TRP A C 1
ATOM 622 O O . TRP A 1 83 ? -0.940 14.508 5.870 1.00 91.75 83 TRP A O 1
ATOM 632 N N . GLU A 1 84 ? -0.907 15.018 8.040 1.00 93.06 84 GLU A N 1
ATOM 633 C CA . GLU A 1 84 ? -0.227 13.810 8.491 1.00 93.06 84 GLU A CA 1
ATOM 634 C C . GLU A 1 84 ? -1.031 13.155 9.605 1.00 93.06 84 GLU A C 1
ATOM 636 O O . GLU A 1 84 ? -1.709 13.822 10.394 1.00 93.06 84 GLU A O 1
ATOM 641 N N . GLN A 1 85 ? -0.922 11.835 9.712 1.00 95.94 85 GLN A N 1
ATOM 642 C CA . GLN A 1 85 ? -1.502 11.103 10.823 1.00 95.94 85 GLN A CA 1
ATOM 643 C C . GLN A 1 85 ? -0.600 9.954 11.263 1.00 95.94 85 GLN A C 1
ATOM 645 O O . GLN A 1 85 ? -0.082 9.162 10.475 1.00 95.94 85 GLN A O 1
ATOM 650 N N . HIS A 1 86 ? -0.407 9.845 12.574 1.00 96.69 86 HIS A N 1
ATOM 651 C CA . HIS A 1 86 ? 0.459 8.826 13.147 1.00 96.69 86 HIS A CA 1
ATOM 652 C C . HIS A 1 86 ? -0.336 7.663 13.721 1.00 96.69 86 HIS A C 1
ATOM 654 O O . HIS A 1 86 ? -1.271 7.839 14.505 1.00 96.69 86 HIS A O 1
ATOM 660 N N . ILE A 1 87 ? 0.131 6.458 13.410 1.00 97.75 87 ILE A N 1
ATOM 661 C CA . ILE A 1 87 ? -0.193 5.248 14.158 1.00 97.75 87 ILE A CA 1
ATOM 662 C C . ILE A 1 87 ? 0.928 5.058 15.181 1.00 97.75 87 ILE A C 1
ATOM 664 O O . ILE A 1 87 ? 2.107 5.141 14.833 1.00 97.75 87 ILE A O 1
ATOM 668 N N . VAL A 1 88 ? 0.579 4.835 16.446 1.00 98.00 88 VAL A N 1
ATOM 669 C CA . VAL A 1 88 ? 1.539 4.688 17.548 1.00 98.00 88 VAL A CA 1
ATOM 670 C C . VAL A 1 88 ? 1.188 3.508 18.445 1.00 98.00 88 VAL A C 1
ATOM 672 O O . VAL A 1 88 ? 0.040 3.064 18.509 1.00 98.00 88 VAL A O 1
ATOM 675 N N . GLY A 1 89 ? 2.187 3.029 19.184 1.00 97.38 89 GLY A N 1
ATOM 676 C CA . GLY A 1 89 ? 2.022 1.972 20.177 1.00 97.38 89 GLY A CA 1
ATOM 677 C C . GLY A 1 89 ? 2.387 0.586 19.651 1.00 97.38 89 GLY A C 1
ATOM 678 O O . GLY A 1 89 ? 3.105 0.452 18.667 1.00 97.38 89 GLY A O 1
ATOM 679 N N . SER A 1 90 ? 1.971 -0.458 20.356 1.00 96.75 90 SER A N 1
ATOM 680 C CA . SER A 1 90 ? 2.395 -1.837 20.099 1.00 96.75 90 SER A CA 1
ATOM 681 C C . SER A 1 90 ? 1.347 -2.798 20.637 1.00 96.75 90 SER A C 1
ATOM 683 O O . SER A 1 90 ? 0.920 -2.668 21.783 1.00 96.75 90 SER A O 1
ATOM 685 N N . ASP A 1 91 ? 0.956 -3.760 19.813 1.00 94.50 91 ASP A N 1
ATOM 686 C CA . ASP A 1 91 ? 0.081 -4.876 20.171 1.00 94.50 91 ASP A CA 1
ATOM 687 C C . ASP A 1 91 ? 0.793 -6.234 20.105 1.00 94.50 91 ASP A C 1
ATOM 689 O O . ASP A 1 91 ? 0.304 -7.222 20.657 1.00 94.50 91 ASP A O 1
ATOM 693 N N . VAL A 1 92 ? 1.968 -6.295 19.472 1.00 93.81 92 VAL A N 1
ATOM 694 C CA . VAL A 1 92 ? 2.790 -7.503 19.381 1.00 93.81 92 VAL A CA 1
ATOM 695 C C . VAL A 1 92 ? 4.161 -7.246 20.013 1.00 93.81 92 VAL A C 1
ATOM 697 O O . VAL A 1 92 ? 4.876 -6.345 19.573 1.00 93.81 92 VAL A O 1
ATOM 700 N N . PRO A 1 93 ? 4.583 -8.038 21.021 1.00 93.75 93 PRO A N 1
ATOM 701 C CA . PRO A 1 93 ? 5.876 -7.852 21.670 1.00 93.75 93 PRO A CA 1
ATOM 702 C C . PRO A 1 93 ? 7.038 -7.828 20.671 1.00 93.75 93 PRO A C 1
ATOM 704 O O . PRO A 1 93 ? 7.210 -8.756 19.884 1.00 93.75 93 PRO A O 1
ATOM 707 N N . GLY A 1 94 ? 7.850 -6.772 20.736 1.00 92.81 94 GLY A N 1
ATOM 708 C CA . GLY A 1 94 ? 8.998 -6.573 19.847 1.00 92.81 94 GLY A CA 1
ATOM 709 C C . GLY A 1 94 ? 8.698 -5.784 18.569 1.00 92.81 94 GLY A C 1
ATOM 710 O O . GLY A 1 94 ? 9.646 -5.409 17.884 1.00 92.81 94 GLY A O 1
ATOM 711 N N . TYR A 1 95 ? 7.430 -5.468 18.284 1.00 94.44 95 TYR A N 1
ATOM 712 C CA . TYR A 1 95 ? 7.014 -4.674 17.125 1.00 94.44 95 TYR A CA 1
ATOM 713 C C . TYR A 1 95 ? 6.153 -3.497 17.571 1.00 94.44 95 TYR A C 1
ATOM 715 O O . TYR A 1 95 ? 5.196 -3.661 18.323 1.00 94.44 95 TYR A O 1
ATOM 723 N N . ALA A 1 96 ? 6.504 -2.295 17.129 1.00 95.81 96 ALA A N 1
ATOM 724 C CA . ALA A 1 96 ? 5.800 -1.074 17.490 1.00 95.81 96 ALA A CA 1
ATOM 725 C C . ALA A 1 96 ? 5.583 -0.211 16.253 1.00 95.81 96 ALA A C 1
ATOM 727 O O . ALA A 1 96 ? 6.405 -0.215 15.337 1.00 95.81 96 ALA A O 1
ATOM 728 N N . TRP A 1 97 ? 4.486 0.533 16.260 1.00 97.19 97 TRP A N 1
ATOM 729 C CA . TRP A 1 97 ? 4.268 1.644 15.356 1.00 97.19 97 TRP A CA 1
ATOM 730 C C . TRP A 1 97 ? 5.086 2.870 15.807 1.00 97.19 97 TRP A C 1
ATOM 732 O O . TRP A 1 97 ? 5.230 3.091 17.017 1.00 97.19 97 TRP A O 1
ATOM 742 N N . PRO A 1 98 ? 5.601 3.685 14.868 1.00 96.31 98 PRO A N 1
ATOM 743 C CA . PRO A 1 98 ? 5.478 3.538 13.415 1.00 96.31 98 PRO A CA 1
ATOM 744 C C . PRO A 1 98 ? 6.249 2.328 12.868 1.00 96.31 98 PRO A C 1
ATOM 746 O O . PRO A 1 98 ? 7.321 1.987 13.371 1.00 96.31 98 PRO A O 1
ATOM 749 N N . MET A 1 99 ? 5.704 1.687 11.829 1.00 94.38 99 MET A N 1
ATOM 750 C CA . MET A 1 99 ? 6.369 0.575 11.152 1.00 94.38 99 MET A CA 1
ATOM 751 C C . MET A 1 99 ? 7.722 1.037 10.609 1.00 94.38 99 MET A C 1
ATOM 753 O O . MET A 1 99 ? 7.814 2.092 9.984 1.00 94.38 99 MET A O 1
ATOM 757 N N . ARG A 1 100 ? 8.767 0.233 10.843 1.00 92.06 100 ARG A N 1
ATOM 758 C CA . ARG A 1 100 ? 10.127 0.498 10.368 1.00 92.06 100 ARG A CA 1
ATOM 759 C C . ARG A 1 100 ? 10.534 -0.497 9.290 1.00 92.06 100 ARG A C 1
ATOM 761 O O . ARG A 1 100 ? 10.694 -1.680 9.583 1.00 92.06 100 ARG A O 1
ATOM 768 N N . VAL A 1 101 ? 10.771 -0.012 8.074 1.00 90.31 101 VAL A N 1
ATOM 769 C CA . VAL A 1 101 ? 11.299 -0.812 6.954 1.00 90.31 101 VAL A CA 1
ATOM 770 C C . VAL A 1 101 ? 12.580 -0.158 6.456 1.00 90.31 101 VAL A C 1
ATOM 772 O O . VAL A 1 101 ? 12.668 1.064 6.377 1.00 90.31 101 VAL A O 1
ATOM 775 N N . TRP A 1 102 ? 13.619 -0.970 6.236 1.00 88.44 102 TRP A N 1
ATOM 776 C CA . TRP A 1 102 ? 14.966 -0.509 5.860 1.00 88.44 102 TRP A CA 1
ATOM 777 C C . TRP A 1 102 ? 15.519 0.634 6.732 1.00 88.44 102 TRP A C 1
ATOM 779 O O . TRP A 1 102 ? 16.248 1.503 6.269 1.00 88.44 102 TRP A O 1
ATOM 789 N N . GLY A 1 103 ? 15.180 0.621 8.025 1.00 86.81 103 GLY A N 1
ATOM 790 C CA . GLY A 1 103 ? 15.685 1.579 9.012 1.00 86.81 103 GLY A CA 1
ATOM 791 C C . GLY A 1 103 ? 14.840 2.841 9.205 1.00 86.81 103 GLY A C 1
ATOM 792 O O . GLY A 1 103 ? 15.089 3.555 10.183 1.00 86.81 103 GLY A O 1
ATOM 793 N N . TYR A 1 104 ? 13.814 3.064 8.381 1.00 91.25 104 TYR A N 1
ATOM 794 C CA . TYR A 1 104 ? 13.012 4.291 8.380 1.00 91.25 104 TYR A CA 1
ATOM 795 C C . TYR A 1 104 ? 11.580 4.054 8.872 1.00 91.25 104 TYR A C 1
ATOM 797 O O . TYR A 1 104 ? 10.994 3.028 8.521 1.00 91.25 104 TYR A O 1
ATOM 805 N N . PRO A 1 105 ? 11.034 4.941 9.729 1.00 93.19 105 PRO A N 1
ATOM 806 C CA . PRO A 1 105 ? 9.644 4.874 10.170 1.00 93.19 105 PRO A CA 1
ATOM 807 C C . PRO A 1 105 ? 8.687 5.369 9.076 1.00 93.19 105 PRO A C 1
ATOM 809 O O . PRO A 1 105 ? 9.096 6.121 8.195 1.00 93.19 105 PRO A O 1
ATOM 812 N N . GLY A 1 106 ? 7.412 4.989 9.166 1.00 93.50 106 GLY A N 1
ATOM 813 C CA . GLY A 1 106 ? 6.355 5.545 8.321 1.00 93.50 106 GLY A CA 1
ATOM 814 C C . GLY A 1 106 ? 5.256 6.295 9.070 1.00 93.50 106 GLY A C 1
ATOM 815 O O . GLY A 1 106 ? 5.173 6.256 10.301 1.00 93.50 106 GLY A O 1
ATOM 816 N N . HIS A 1 107 ? 4.379 6.937 8.315 1.00 94.94 107 HIS A N 1
ATOM 817 C CA . HIS A 1 107 ? 3.182 7.635 8.786 1.00 94.94 107 HIS A CA 1
ATOM 818 C C . HIS A 1 107 ? 2.099 7.605 7.700 1.00 94.94 107 HIS A C 1
ATOM 820 O O . HIS A 1 107 ? 2.391 7.262 6.561 1.00 94.94 107 HIS A O 1
ATOM 826 N N . LEU A 1 108 ? 0.853 7.940 8.038 1.00 95.44 108 LEU A N 1
ATOM 827 C CA . LEU A 1 108 ? -0.177 8.202 7.032 1.00 95.44 108 LEU A CA 1
ATOM 828 C C . LEU A 1 108 ? 0.029 9.616 6.495 1.00 95.44 108 LEU A C 1
ATOM 830 O O . LEU A 1 108 ? -0.026 10.582 7.261 1.00 95.44 108 LEU A O 1
ATOM 834 N N . GLN A 1 109 ? 0.293 9.722 5.200 1.00 92.94 109 GLN A N 1
ATOM 835 C CA . GLN A 1 109 ? 0.341 10.984 4.482 1.00 92.94 109 GLN A CA 1
ATOM 836 C C . GLN A 1 109 ? -1.076 11.283 3.993 1.00 92.94 109 GLN A C 1
ATOM 838 O O . GLN A 1 109 ? -1.510 10.796 2.953 1.00 92.94 109 GLN A O 1
ATOM 843 N N . VAL A 1 110 ? -1.813 12.054 4.782 1.00 93.38 110 VAL A N 1
ATOM 844 C CA . VAL A 1 110 ? -3.218 12.378 4.543 1.00 93.38 110 VAL A CA 1
ATOM 845 C C . VAL A 1 110 ? -3.260 13.553 3.559 1.00 93.38 110 VAL A C 1
ATOM 847 O O . VAL A 1 110 ? -3.351 14.722 3.930 1.00 93.38 110 VAL A O 1
ATOM 850 N N . LEU A 1 111 ? -3.113 13.251 2.272 1.00 90.06 111 LEU A N 1
ATOM 851 C CA . LEU A 1 111 ? -2.980 14.236 1.204 1.00 90.06 111 LEU A CA 1
ATOM 852 C C . LEU A 1 111 ? -4.313 14.949 0.948 1.00 90.06 111 LEU A C 1
ATOM 854 O O . LEU A 1 111 ? -5.139 14.492 0.166 1.00 90.06 111 LEU A O 1
ATOM 858 N N . VAL A 1 112 ? -4.500 16.081 1.618 1.00 91.19 112 VAL A N 1
ATOM 859 C CA . VAL A 1 112 ? -5.541 17.099 1.411 1.00 91.19 112 VAL A CA 1
ATOM 860 C C . VAL A 1 112 ? -4.882 18.446 1.706 1.00 91.19 112 VAL A C 1
ATOM 862 O O . VAL A 1 112 ? -4.038 18.514 2.602 1.00 91.19 112 VAL A O 1
ATOM 865 N N . ASP A 1 113 ? -5.261 19.524 1.014 1.00 88.88 113 ASP A N 1
ATOM 866 C CA . ASP A 1 113 ? -4.734 20.861 1.312 1.00 88.88 113 ASP A CA 1
ATOM 867 C C . ASP A 1 113 ? -4.905 21.187 2.810 1.00 88.88 113 ASP A C 1
ATOM 869 O O . ASP A 1 113 ? -6.006 21.124 3.369 1.00 88.88 113 ASP A O 1
ATOM 873 N N . GLY A 1 114 ? -3.804 21.549 3.478 1.00 87.38 114 GLY A N 1
ATOM 874 C CA . GLY A 1 114 ? -3.763 21.815 4.919 1.00 87.38 114 GLY A CA 1
ATOM 875 C C . GLY A 1 114 ? -4.684 22.939 5.407 1.00 87.38 114 GLY A C 1
ATOM 876 O O . GLY A 1 114 ? -4.888 23.088 6.611 1.00 87.38 114 GLY A O 1
ATOM 877 N N . SER A 1 115 ? -5.248 23.748 4.506 1.00 88.81 115 SER A N 1
ATOM 878 C CA . SER A 1 115 ? -6.256 24.767 4.823 1.00 88.81 115 SER A CA 1
ATOM 879 C C . SER A 1 115 ? -7.691 24.230 4.862 1.00 88.81 115 SER A C 1
ATOM 881 O O . SER A 1 115 ? -8.595 24.926 5.341 1.00 88.81 115 SER A O 1
ATOM 883 N N . LEU A 1 116 ? -7.918 23.012 4.369 1.00 91.19 116 LEU A N 1
ATOM 884 C CA . LEU A 1 116 ? -9.221 22.364 4.334 1.00 91.19 116 LEU A CA 1
ATOM 885 C C . LEU A 1 116 ? -9.476 21.517 5.583 1.00 91.19 116 LEU A C 1
ATOM 887 O O . LEU A 1 116 ? -8.576 21.067 6.282 1.00 91.19 116 LEU A O 1
ATOM 891 N N . ASP A 1 117 ? -10.759 21.280 5.842 1.00 92.38 117 ASP A N 1
ATOM 892 C CA . ASP A 1 117 ? -11.218 20.356 6.876 1.00 92.38 117 ASP A CA 1
ATOM 893 C C . ASP A 1 117 ? -11.053 18.912 6.386 1.00 92.38 117 ASP A C 1
ATOM 895 O O . ASP A 1 117 ? -11.895 18.412 5.633 1.00 92.38 117 ASP A O 1
ATOM 899 N N . VAL A 1 118 ? -9.955 18.267 6.793 1.00 93.25 118 VAL A N 1
ATOM 900 C CA . VAL A 1 118 ? -9.572 16.919 6.348 1.00 93.25 118 VAL A CA 1
ATOM 901 C C . VAL A 1 118 ? -10.682 15.888 6.545 1.00 93.25 118 VAL A C 1
ATOM 903 O O . VAL A 1 118 ? -10.928 15.092 5.643 1.00 93.25 118 VAL A O 1
ATOM 906 N N . GLY A 1 119 ? -11.452 15.979 7.637 1.00 93.75 119 GLY A N 1
ATOM 907 C CA . GLY A 1 119 ? -12.529 15.035 7.957 1.00 93.75 119 GLY A CA 1
ATOM 908 C C . GLY A 1 119 ? -13.692 15.036 6.957 1.00 93.75 119 GLY A C 1
ATOM 909 O O . GLY A 1 119 ? -14.516 14.123 6.966 1.00 93.75 119 GLY A O 1
ATOM 910 N N . LYS A 1 120 ? -13.774 16.032 6.064 1.00 95.12 120 LYS A N 1
ATOM 911 C CA . LYS A 1 120 ? -14.739 16.045 4.948 1.00 95.12 120 LYS A CA 1
ATOM 912 C C . LYS A 1 120 ? -14.308 15.199 3.754 1.00 95.12 120 LYS A C 1
ATOM 914 O O . LYS A 1 120 ? -15.124 14.995 2.852 1.00 95.12 120 LYS A O 1
ATOM 919 N N . TYR A 1 121 ? -13.050 14.776 3.712 1.00 94.25 121 TYR A N 1
ATOM 920 C CA . TYR A 1 121 ? -12.424 14.156 2.547 1.00 94.25 121 TYR A CA 1
ATOM 921 C C . TYR A 1 121 ? -11.813 12.809 2.894 1.00 94.25 121 TYR A C 1
ATOM 923 O O . TYR A 1 121 ? -12.106 11.836 2.205 1.00 94.25 121 TYR A O 1
ATOM 931 N N . LEU A 1 122 ? -11.040 12.753 3.978 1.00 94.38 122 LEU A N 1
ATOM 932 C CA . LEU A 1 122 ? -10.341 11.568 4.451 1.00 94.38 122 LEU A CA 1
ATOM 933 C C . LEU A 1 122 ? -10.636 11.336 5.932 1.00 94.38 122 LEU A C 1
ATOM 935 O O . LEU A 1 122 ? -10.697 12.265 6.738 1.00 94.38 122 LEU A O 1
ATOM 939 N N . GLU A 1 123 ? -10.834 10.076 6.287 1.00 94.88 123 GLU A N 1
ATOM 940 C CA . GLU A 1 123 ? -11.051 9.638 7.655 1.00 94.88 123 GLU A CA 1
ATOM 941 C C . GLU A 1 123 ? -10.403 8.273 7.859 1.00 94.88 123 GLU A C 1
ATOM 943 O O . GLU A 1 123 ? -10.764 7.294 7.207 1.00 94.88 123 GLU A O 1
ATOM 948 N N . ASN A 1 124 ? -9.518 8.193 8.845 1.00 96.81 124 ASN A N 1
ATOM 949 C CA . ASN A 1 124 ? -8.949 6.937 9.304 1.00 96.81 124 ASN A CA 1
ATOM 950 C C . ASN A 1 124 ? -9.410 6.642 10.722 1.00 96.81 124 ASN A C 1
ATOM 952 O O . ASN A 1 124 ? -9.477 7.533 11.574 1.00 96.81 124 ASN A O 1
ATOM 956 N N . ARG A 1 125 ? -9.664 5.369 11.009 1.00 96.31 125 ARG A N 1
ATOM 957 C CA . ARG A 1 125 ? -9.984 4.902 12.359 1.00 96.31 125 ARG A CA 1
ATOM 958 C C . ARG A 1 125 ? -9.505 3.482 12.585 1.00 96.31 125 ARG A C 1
ATOM 960 O O . ARG A 1 125 ? -9.491 2.667 11.673 1.00 96.31 125 ARG A O 1
ATOM 967 N N . ILE A 1 126 ? -9.157 3.165 13.829 1.00 96.69 126 ILE A N 1
ATOM 968 C CA . ILE A 1 126 ? -8.969 1.776 14.254 1.00 96.69 126 ILE A CA 1
ATOM 969 C C . ILE A 1 126 ? -10.249 1.328 14.945 1.00 96.69 126 ILE A C 1
ATOM 971 O O . ILE A 1 126 ? -10.534 1.764 16.064 1.00 96.69 126 ILE A O 1
ATOM 975 N N . GLU A 1 127 ? -11.000 0.439 14.307 1.00 95.75 127 GLU A N 1
ATOM 976 C CA . GLU A 1 127 ? -12.311 0.011 14.795 1.00 95.75 127 GLU A CA 1
ATOM 977 C C . GLU A 1 127 ? -12.430 -1.503 14.953 1.00 95.75 127 GLU A C 1
ATOM 979 O O . GLU A 1 127 ? -11.669 -2.271 14.371 1.00 95.75 127 GLU A O 1
ATOM 984 N N . THR A 1 128 ? -13.383 -1.929 15.786 1.00 96.19 128 THR A N 1
ATOM 985 C CA . THR A 1 128 ? -13.718 -3.349 15.946 1.00 96.19 128 THR A CA 1
ATOM 986 C C . THR A 1 128 ? -14.640 -3.787 14.815 1.00 96.19 128 THR A C 1
ATOM 988 O O . THR A 1 128 ? -15.693 -3.189 14.608 1.00 96.19 128 THR A O 1
ATOM 991 N N . THR A 1 129 ? -14.268 -4.852 14.116 1.00 95.50 129 THR A N 1
ATOM 992 C CA . THR A 1 129 ? -15.019 -5.418 12.991 1.00 95.50 129 THR A CA 1
ATOM 993 C C . THR A 1 129 ? -14.937 -6.944 13.005 1.00 95.50 129 THR A C 1
ATOM 995 O O . THR A 1 129 ? -14.175 -7.526 13.776 1.00 95.50 129 THR A O 1
ATOM 998 N N . VAL A 1 130 ? -15.732 -7.611 12.169 1.00 95.94 130 VAL A N 1
ATOM 999 C CA . VAL A 1 130 ? -15.613 -9.059 11.945 1.00 95.94 130 VAL A CA 1
ATOM 1000 C C . VAL A 1 130 ? -14.431 -9.295 11.010 1.00 95.94 130 VAL A C 1
ATOM 1002 O O . VAL A 1 130 ? -14.431 -8.773 9.898 1.00 95.94 130 VAL A O 1
ATOM 1005 N N . GLY A 1 131 ? -13.432 -10.046 11.467 1.00 94.75 131 GLY A N 1
ATOM 1006 C CA . GLY A 1 131 ? -12.207 -10.381 10.748 1.00 94.75 131 GLY A CA 1
ATOM 1007 C C . GLY A 1 131 ? -12.367 -11.523 9.743 1.00 94.75 131 GLY A C 1
ATOM 1008 O O . GLY A 1 131 ? -13.442 -12.103 9.582 1.00 94.75 131 GLY A O 1
ATOM 1009 N N . HIS A 1 132 ? -11.260 -11.858 9.078 1.00 94.25 132 HIS A N 1
ATOM 1010 C CA . HIS A 1 132 ? -11.185 -12.895 8.042 1.00 94.25 132 HIS A CA 1
ATOM 1011 C C . HIS A 1 132 ? -11.527 -14.314 8.541 1.00 94.25 132 HIS A C 1
ATOM 1013 O O . HIS A 1 132 ? -11.877 -15.187 7.753 1.00 94.25 132 HIS A O 1
ATOM 1019 N N . ASP A 1 133 ? -11.445 -14.553 9.849 1.00 95.06 133 ASP A N 1
ATOM 1020 C CA . ASP A 1 133 ? -11.772 -15.817 10.517 1.00 95.06 133 ASP A CA 1
ATOM 1021 C C . ASP A 1 133 ? -13.189 -15.833 11.129 1.00 95.06 133 ASP A C 1
ATOM 1023 O O . ASP A 1 133 ? -13.576 -16.786 11.813 1.00 95.06 133 ASP A O 1
ATOM 1027 N N . GLY A 1 134 ? -13.971 -14.773 10.905 1.00 95.50 134 GLY A N 1
ATOM 1028 C CA . GLY A 1 134 ? -15.309 -14.597 11.465 1.00 95.50 134 GLY A CA 1
ATOM 1029 C C . GLY A 1 134 ? -15.336 -14.168 12.936 1.00 95.50 134 GLY A C 1
ATOM 1030 O O . GLY A 1 134 ? -16.427 -13.997 13.485 1.00 95.50 134 GLY A O 1
ATOM 1031 N N . GLN A 1 135 ? -14.185 -13.984 13.588 1.00 96.38 135 GLN A N 1
ATOM 1032 C CA . GLN A 1 135 ? -14.104 -13.444 14.946 1.00 96.38 135 GLN A CA 1
ATOM 1033 C C . GLN A 1 135 ? -14.012 -11.918 14.926 1.00 96.38 135 GLN A C 1
ATOM 1035 O O . GLN A 1 135 ? -13.692 -11.308 13.909 1.00 96.38 135 GLN A O 1
ATOM 1040 N N . LEU A 1 136 ? -14.304 -11.274 16.057 1.00 96.25 136 LEU A N 1
ATOM 1041 C CA . LEU A 1 136 ? -14.059 -9.840 16.187 1.00 96.25 136 LEU A CA 1
ATOM 1042 C C . LEU A 1 136 ? -12.551 -9.568 16.252 1.00 96.25 136 LEU A C 1
ATOM 1044 O O . LEU A 1 136 ? -11.828 -10.237 16.986 1.00 96.25 136 LEU A O 1
ATOM 1048 N N . THR A 1 137 ? -12.106 -8.556 15.519 1.00 95.25 137 THR A N 1
ATOM 1049 C CA . THR A 1 137 ? -10.728 -8.049 15.500 1.00 95.25 137 THR A CA 1
ATOM 1050 C C . THR A 1 137 ? -10.755 -6.529 15.435 1.00 95.25 137 THR A C 1
ATOM 1052 O O . THR A 1 137 ? -11.798 -5.935 15.135 1.00 95.25 137 THR A O 1
ATOM 1055 N N . ARG A 1 138 ? -9.623 -5.885 15.702 1.00 96.38 138 ARG A N 1
ATOM 1056 C CA . ARG A 1 138 ? -9.427 -4.474 15.371 1.00 96.38 138 ARG A CA 1
ATOM 1057 C C . ARG A 1 138 ? -8.738 -4.353 14.014 1.00 96.38 138 ARG A C 1
ATOM 1059 O O . ARG A 1 138 ? -7.876 -5.151 13.673 1.00 96.38 138 ARG A O 1
ATOM 1066 N N . ALA A 1 139 ? -9.121 -3.358 13.226 1.00 96.62 139 ALA A N 1
ATOM 1067 C CA . ALA A 1 139 ? -8.509 -3.098 11.927 1.00 96.62 139 ALA A CA 1
ATOM 1068 C C . ALA A 1 139 ? -8.416 -1.598 11.667 1.00 96.62 139 ALA A C 1
ATOM 1070 O O . ALA A 1 139 ? -9.248 -0.830 12.158 1.00 96.62 139 ALA A O 1
ATOM 1071 N N . LEU A 1 140 ? -7.416 -1.197 10.882 1.00 97.50 140 LEU A N 1
ATOM 1072 C CA . LEU A 1 140 ? -7.348 0.148 10.327 1.00 97.50 140 LEU A CA 1
ATOM 1073 C C . LEU A 1 140 ? -8.381 0.247 9.205 1.00 97.50 140 LEU A C 1
ATOM 1075 O O . LEU A 1 140 ? -8.296 -0.487 8.228 1.00 97.50 140 LEU A O 1
ATOM 1079 N N . HIS A 1 141 ? -9.357 1.128 9.361 1.00 96.44 141 HIS A N 1
ATOM 1080 C CA . HIS A 1 141 ? -10.317 1.485 8.333 1.00 96.44 141 HIS A CA 1
ATOM 1081 C C . HIS A 1 141 ? -9.947 2.860 7.795 1.00 96.44 141 HIS A C 1
ATOM 1083 O O . HIS A 1 141 ? -9.949 3.833 8.550 1.00 96.44 141 HIS A O 1
ATOM 1089 N N . MET A 1 142 ? -9.639 2.910 6.507 1.00 95.50 142 MET A N 1
ATOM 1090 C CA . MET A 1 142 ? -9.297 4.125 5.777 1.00 95.50 142 MET A CA 1
ATOM 1091 C C . MET A 1 142 ? -10.473 4.472 4.881 1.00 95.50 142 MET A C 1
ATOM 1093 O O . MET A 1 142 ? -10.998 3.588 4.203 1.00 95.50 142 MET A O 1
ATOM 1097 N N . VAL A 1 143 ? -10.950 5.709 4.921 1.00 92.62 143 VAL A N 1
ATOM 1098 C CA . VAL A 1 143 ? -12.140 6.145 4.191 1.00 92.62 143 VAL A CA 1
ATOM 1099 C C . VAL A 1 143 ? -11.842 7.433 3.462 1.00 92.62 143 VAL A C 1
ATOM 1101 O O . VAL A 1 143 ? -11.664 8.479 4.077 1.00 92.62 143 VAL A O 1
ATOM 1104 N N . GLN A 1 144 ? -11.934 7.381 2.140 1.00 91.19 144 GLN A N 1
ATOM 1105 C CA . GLN A 1 144 ? -12.153 8.572 1.345 1.00 91.19 144 GLN A CA 1
ATOM 1106 C C . GLN A 1 144 ? -13.660 8.810 1.198 1.00 91.19 144 GLN A C 1
ATOM 1108 O O . GLN A 1 144 ? -14.413 7.933 0.761 1.00 91.19 144 GLN A O 1
ATOM 1113 N N . HIS A 1 145 ? -14.115 9.997 1.589 1.00 90.12 145 HIS A N 1
ATOM 1114 C CA . HIS A 1 145 ? -15.505 10.443 1.450 1.00 90.12 145 HIS A CA 1
ATOM 1115 C C . HIS A 1 145 ? -15.740 11.059 0.074 1.00 90.12 145 HIS A C 1
ATOM 1117 O O . HIS A 1 145 ? -16.725 10.763 -0.600 1.00 90.12 145 HIS A O 1
ATOM 1123 N N . GLN A 1 146 ? -14.811 11.913 -0.343 1.00 87.81 146 GLN A N 1
ATOM 1124 C CA . GLN A 1 146 ? -14.789 12.590 -1.632 1.00 87.81 146 GLN A CA 1
ATOM 1125 C C . GLN A 1 146 ? -13.373 13.113 -1.887 1.00 87.81 146 GLN A C 1
ATOM 1127 O O . GLN A 1 146 ? -12.536 13.134 -0.987 1.00 87.81 146 GLN A O 1
ATOM 1132 N N . LYS A 1 147 ? -13.109 13.568 -3.107 1.00 86.38 147 LYS A N 1
ATOM 1133 C CA . LYS A 1 147 ? -11.879 14.297 -3.416 1.00 86.38 147 LYS A CA 1
ATOM 1134 C C . LYS A 1 147 ? -11.978 15.752 -2.987 1.00 86.38 147 LYS A C 1
ATOM 1136 O O . LYS A 1 147 ? -12.996 16.392 -3.255 1.00 86.38 147 LYS A O 1
ATOM 1141 N N . ALA A 1 148 ? -10.914 16.268 -2.390 1.00 88.75 148 ALA A N 1
ATOM 1142 C CA . ALA A 1 148 ? -10.672 17.705 -2.330 1.00 88.75 148 ALA A CA 1
ATOM 1143 C C . ALA A 1 148 ? -9.930 18.159 -3.597 1.00 88.75 148 ALA A C 1
ATOM 1145 O O . ALA A 1 148 ? -10.293 19.160 -4.215 1.00 88.75 148 ALA A O 1
ATOM 1146 N N . GLU A 1 149 ? -8.960 17.358 -4.033 1.00 89.25 149 GLU A N 1
ATOM 1147 C CA . GLU A 1 149 ? -8.090 17.589 -5.176 1.00 89.25 149 GLU A CA 1
ATOM 1148 C C . GLU A 1 149 ? -7.918 16.308 -6.006 1.00 89.25 149 GLU A C 1
ATOM 1150 O O . GLU A 1 149 ? -8.302 15.205 -5.611 1.00 89.25 149 GLU A O 1
ATOM 1155 N N . GLU A 1 150 ? -7.298 16.429 -7.183 1.00 84.19 150 GLU A N 1
ATOM 1156 C CA . GLU A 1 150 ? -6.981 15.253 -8.007 1.00 84.19 150 GLU A CA 1
ATOM 1157 C C . GLU A 1 150 ? -5.947 14.325 -7.361 1.00 84.19 150 GLU A C 1
ATOM 1159 O O . GLU A 1 150 ? -5.888 13.144 -7.698 1.00 84.19 150 GLU A O 1
ATOM 1164 N N . TRP A 1 151 ? -5.171 14.854 -6.415 1.00 84.56 151 TRP A N 1
ATOM 1165 C CA . TRP A 1 151 ? -4.134 14.148 -5.674 1.00 84.56 151 TRP A CA 1
ATOM 1166 C C . TRP A 1 151 ? -4.574 13.720 -4.267 1.00 84.56 151 TRP A C 1
ATOM 1168 O O . TRP A 1 151 ? -3.725 13.227 -3.527 1.00 84.56 151 TRP A O 1
ATOM 1178 N N . THR A 1 152 ? -5.865 13.846 -3.910 1.00 89.69 152 THR A N 1
ATOM 1179 C CA . THR A 1 152 ? -6.372 13.392 -2.605 1.00 89.69 152 THR A CA 1
ATOM 1180 C C . THR A 1 152 ? -6.095 11.903 -2.394 1.00 89.69 152 THR A C 1
ATOM 1182 O O . THR A 1 152 ? -6.612 11.077 -3.151 1.00 89.69 152 THR A O 1
ATOM 1185 N N . GLN A 1 153 ? -5.290 11.561 -1.387 1.00 90.44 153 GLN A N 1
ATOM 1186 C CA . GLN A 1 153 ? -4.822 10.197 -1.101 1.00 90.44 153 GLN A CA 1
ATOM 1187 C C . GLN A 1 153 ? -4.499 10.039 0.391 1.00 90.44 153 GLN A C 1
ATOM 1189 O O . GLN A 1 153 ? -4.332 11.027 1.096 1.00 90.44 153 GLN A O 1
ATOM 1194 N N . ASP A 1 154 ? -4.357 8.802 0.859 1.00 93.19 154 ASP A N 1
ATOM 1195 C CA . ASP A 1 154 ? -4.051 8.514 2.265 1.00 93.19 154 ASP A CA 1
ATOM 1196 C C . ASP A 1 154 ? -2.989 7.411 2.446 1.00 93.19 154 ASP A C 1
ATOM 1198 O O . ASP A 1 154 ? -3.206 6.457 3.183 1.00 93.19 154 ASP A O 1
ATOM 1202 N N . PRO A 1 155 ? -1.846 7.414 1.734 1.00 94.38 155 PRO A N 1
ATOM 1203 C CA . PRO A 1 155 ? -0.896 6.318 1.857 1.00 94.38 155 PRO A CA 1
ATOM 1204 C C . PRO A 1 155 ? -0.230 6.265 3.231 1.00 94.38 155 PRO A C 1
ATOM 1206 O O . PRO A 1 155 ? 0.235 7.277 3.753 1.00 94.38 155 PRO A O 1
ATOM 1209 N N . TYR A 1 156 ? -0.044 5.054 3.765 1.00 95.88 156 TYR A N 1
ATOM 1210 C CA . TYR A 1 156 ? 0.968 4.852 4.798 1.00 95.88 156 TYR A CA 1
ATOM 1211 C C . TYR A 1 156 ? 2.335 4.846 4.133 1.00 95.88 156 TYR A C 1
ATOM 1213 O O . TYR A 1 156 ? 2.730 3.848 3.533 1.00 95.88 156 TYR A O 1
ATOM 1221 N N . ILE A 1 157 ? 3.045 5.961 4.208 1.00 94.38 157 ILE A N 1
ATOM 1222 C CA . ILE A 1 157 ? 4.321 6.169 3.542 1.00 94.38 157 ILE A CA 1
ATOM 1223 C C . ILE A 1 157 ? 5.485 5.928 4.501 1.00 94.38 157 ILE A C 1
ATOM 1225 O O . ILE A 1 157 ? 5.495 6.385 5.642 1.00 94.38 157 ILE A O 1
ATOM 1229 N N . ILE A 1 158 ? 6.489 5.202 4.023 1.00 94.12 158 ILE A N 1
ATOM 1230 C CA . ILE A 1 158 ? 7.809 5.068 4.634 1.00 94.12 158 ILE A CA 1
ATOM 1231 C C . ILE A 1 158 ? 8.791 5.783 3.723 1.00 94.12 158 ILE A C 1
ATOM 1233 O O . ILE A 1 158 ? 8.929 5.439 2.547 1.00 94.12 158 ILE A O 1
ATOM 1237 N N . VAL A 1 159 ? 9.471 6.774 4.282 1.00 90.06 159 VAL A N 1
ATOM 1238 C CA . VAL A 1 159 ? 10.346 7.682 3.550 1.00 90.06 159 VAL A CA 1
ATOM 1239 C C . VAL A 1 159 ? 11.620 7.920 4.353 1.00 90.06 159 VAL A C 1
ATOM 1241 O O . VAL A 1 159 ? 11.600 7.983 5.584 1.00 90.06 159 VAL A O 1
ATOM 1244 N N . ASN A 1 160 ? 12.752 8.015 3.659 1.00 86.62 160 ASN A N 1
ATOM 1245 C CA . ASN A 1 160 ? 13.982 8.523 4.256 1.00 86.62 160 ASN A CA 1
ATOM 1246 C C . ASN A 1 160 ? 14.012 10.043 4.096 1.00 86.62 160 ASN A C 1
ATOM 1248 O O . ASN A 1 160 ? 14.570 10.548 3.129 1.00 86.62 160 ASN A O 1
ATOM 1252 N N . GLU A 1 161 ? 13.407 10.759 5.036 1.00 76.69 161 GLU A N 1
ATOM 1253 C CA . GLU A 1 161 ? 13.519 12.215 5.116 1.00 76.69 161 GLU A CA 1
ATOM 1254 C C . GLU A 1 161 ? 14.759 12.618 5.925 1.00 76.69 161 GLU A C 1
ATOM 1256 O O . GLU A 1 161 ? 14.960 12.182 7.066 1.00 76.69 161 GLU A O 1
ATOM 1261 N N . ASP A 1 162 ? 15.610 13.458 5.332 1.00 67.19 162 ASP A N 1
ATOM 1262 C CA . ASP A 1 162 ? 16.680 14.136 6.056 1.00 67.19 162 ASP A CA 1
ATOM 1263 C C . ASP A 1 162 ? 16.118 15.248 6.967 1.00 67.19 162 ASP A C 1
ATOM 1265 O O . ASP A 1 162 ? 14.944 15.609 6.918 1.00 67.19 162 ASP A O 1
ATOM 1269 N N . GLN A 1 163 ? 16.967 15.834 7.820 1.00 55.53 163 GLN A N 1
ATOM 1270 C CA . GLN A 1 163 ? 16.547 16.895 8.755 1.00 55.53 163 GLN A CA 1
ATOM 1271 C C . GLN A 1 163 ? 16.033 18.176 8.073 1.00 55.53 163 GLN A C 1
ATOM 1273 O O . GLN A 1 163 ? 15.522 19.059 8.760 1.00 55.53 163 GLN A O 1
ATOM 1278 N N . ASN A 1 164 ? 16.199 18.301 6.757 1.00 58.66 164 ASN A N 1
ATOM 1279 C CA . ASN A 1 164 ? 15.745 19.434 5.962 1.00 58.66 164 ASN A CA 1
ATOM 1280 C C . ASN A 1 164 ? 14.484 19.100 5.144 1.00 58.66 164 ASN A C 1
ATOM 1282 O O . ASN A 1 164 ? 14.082 19.922 4.323 1.00 58.66 164 ASN A O 1
ATOM 1286 N N . GLY A 1 165 ? 13.883 17.920 5.344 1.00 62.28 165 GLY A N 1
ATOM 1287 C CA . GLY A 1 165 ? 12.715 17.460 4.592 1.00 62.28 165 GLY A CA 1
ATOM 1288 C C . GLY A 1 165 ? 13.039 16.986 3.173 1.00 62.28 165 GLY A C 1
ATOM 1289 O O . GLY A 1 165 ? 12.142 16.923 2.336 1.00 62.28 165 GLY A O 1
ATOM 1290 N N . ASN A 1 166 ? 14.307 16.681 2.862 1.00 70.25 166 ASN A N 1
ATOM 1291 C CA . ASN A 1 166 ? 14.658 16.078 1.577 1.00 70.25 166 ASN A CA 1
ATOM 1292 C C . ASN A 1 166 ? 14.585 14.557 1.658 1.00 70.25 166 ASN A C 1
ATOM 1294 O O . ASN A 1 166 ? 15.132 13.945 2.576 1.00 70.25 166 ASN A O 1
ATOM 1298 N N . ASN A 1 167 ? 14.017 13.947 0.623 1.00 75.69 167 ASN A N 1
ATOM 1299 C CA . ASN A 1 167 ? 13.927 12.497 0.522 1.00 75.69 167 ASN A CA 1
ATOM 1300 C C . ASN A 1 167 ? 15.233 11.913 -0.024 1.00 75.69 167 ASN A C 1
ATOM 1302 O O . ASN A 1 167 ? 15.546 12.080 -1.205 1.00 75.69 167 ASN A O 1
ATOM 1306 N N . GLY A 1 168 ? 15.975 11.213 0.828 1.00 79.75 168 GLY A N 1
ATOM 1307 C CA . GLY A 1 168 ? 17.090 10.358 0.439 1.00 79.75 168 GLY A CA 1
ATOM 1308 C C . GLY A 1 168 ? 16.643 8.943 0.073 1.00 79.75 168 GLY A C 1
ATOM 1309 O O . GLY A 1 168 ? 15.494 8.551 0.262 1.00 79.75 168 GLY A O 1
ATOM 1310 N N . ASP A 1 169 ? 17.582 8.147 -0.422 1.00 82.25 169 ASP A N 1
ATOM 1311 C CA . ASP A 1 169 ? 17.361 6.734 -0.726 1.00 82.25 169 ASP A CA 1
ATOM 1312 C C . ASP A 1 169 ? 17.146 5.917 0.562 1.00 82.25 169 ASP A C 1
ATOM 1314 O O . ASP A 1 169 ? 17.892 6.051 1.535 1.00 82.25 169 ASP A O 1
ATOM 1318 N N . LEU A 1 170 ? 16.140 5.044 0.584 1.00 82.19 170 LEU A N 1
ATOM 1319 C CA . LEU A 1 170 ? 15.972 4.014 1.606 1.00 82.19 170 LEU A CA 1
ATOM 1320 C C . LEU A 1 170 ? 17.179 3.069 1.550 1.00 82.19 170 LEU A C 1
ATOM 1322 O O . LEU A 1 170 ? 17.749 2.819 0.488 1.00 82.19 170 LEU A O 1
ATOM 1326 N N . ALA A 1 171 ? 17.556 2.494 2.693 1.00 82.06 171 ALA A N 1
ATOM 1327 C CA . ALA A 1 171 ? 18.646 1.521 2.775 1.00 82.06 171 ALA A CA 1
ATOM 1328 C C . ALA A 1 171 ? 18.212 0.136 2.253 1.00 82.06 171 ALA A C 1
ATOM 1330 O O . ALA A 1 171 ? 18.347 -0.875 2.945 1.00 82.06 171 ALA A O 1
ATOM 1331 N N . GLU A 1 172 ? 17.652 0.103 1.047 1.00 83.75 172 GLU A N 1
ATOM 1332 C CA . GLU A 1 172 ? 17.203 -1.094 0.356 1.00 83.75 172 GLU A CA 1
ATOM 1333 C C . GLU A 1 172 ? 18.397 -2.002 0.049 1.00 83.75 172 GLU A C 1
ATOM 1335 O O . GLU A 1 172 ? 19.193 -1.773 -0.860 1.00 83.75 172 GLU A O 1
ATOM 1340 N N . ASN A 1 173 ? 18.553 -3.032 0.872 1.00 76.94 173 ASN A N 1
ATOM 1341 C CA . ASN A 1 173 ? 19.700 -3.936 0.844 1.00 76.94 173 ASN A CA 1
ATOM 1342 C C . ASN A 1 173 ? 19.295 -5.412 0.989 1.00 76.94 173 ASN A C 1
ATOM 1344 O O . ASN A 1 173 ? 20.129 -6.261 1.309 1.00 76.94 173 ASN A O 1
ATOM 1348 N N . SER A 1 174 ? 18.007 -5.703 0.818 1.00 85.62 174 SER A N 1
ATOM 1349 C CA . SER A 1 174 ? 17.390 -6.994 1.111 1.00 85.62 174 SER A CA 1
ATOM 1350 C C . SER A 1 174 ? 16.131 -7.202 0.276 1.00 85.62 174 SER A C 1
ATOM 1352 O O . SER A 1 174 ? 15.487 -6.237 -0.132 1.00 85.62 174 SER A O 1
ATOM 1354 N N . ASP A 1 175 ? 15.766 -8.465 0.066 1.00 92.31 175 ASP A N 1
ATOM 1355 C CA . ASP A 1 175 ? 14.449 -8.823 -0.441 1.00 92.31 175 ASP A CA 1
ATOM 1356 C C . ASP A 1 175 ? 13.401 -8.484 0.622 1.00 92.31 175 ASP A C 1
ATOM 1358 O O . ASP A 1 175 ? 13.653 -8.584 1.830 1.00 92.31 175 ASP A O 1
ATOM 1362 N N . LEU A 1 176 ? 12.209 -8.118 0.169 1.00 94.00 176 LEU A N 1
ATOM 1363 C CA . LEU A 1 176 ? 11.100 -7.713 1.019 1.00 94.00 176 LEU A CA 1
ATOM 1364 C C . LEU A 1 176 ? 9.916 -8.654 0.808 1.00 94.00 176 LEU A C 1
ATOM 1366 O O . LEU A 1 176 ? 9.509 -8.906 -0.322 1.00 94.00 176 LEU A O 1
ATOM 1370 N N . TYR A 1 177 ? 9.352 -9.147 1.905 1.00 96.00 177 TYR A N 1
ATOM 1371 C CA . TYR A 1 177 ? 8.117 -9.917 1.928 1.00 96.00 177 TYR A CA 1
ATOM 1372 C C . TYR A 1 177 ? 7.071 -9.209 2.788 1.00 96.00 177 TYR A C 1
ATOM 1374 O O . TYR A 1 177 ? 7.313 -8.902 3.957 1.00 96.00 177 TYR A O 1
ATOM 1382 N N . ILE A 1 178 ? 5.896 -8.964 2.224 1.00 96.50 178 ILE A N 1
ATOM 1383 C CA . ILE A 1 178 ? 4.781 -8.273 2.872 1.00 96.50 178 ILE A CA 1
ATOM 1384 C C . ILE A 1 178 ? 3.573 -9.199 2.848 1.00 96.50 178 ILE A C 1
ATOM 1386 O O . ILE A 1 178 ? 3.260 -9.788 1.818 1.00 96.50 178 ILE A O 1
ATOM 1390 N N . SER A 1 179 ? 2.888 -9.307 3.983 1.00 96.69 179 SER A N 1
ATOM 1391 C CA . SER A 1 179 ? 1.681 -10.108 4.134 1.00 96.69 179 SER A CA 1
ATOM 1392 C C . SER A 1 179 ? 0.681 -9.405 5.044 1.00 96.69 179 SER A C 1
ATOM 1394 O O . SER A 1 179 ? 0.980 -9.122 6.210 1.00 96.69 179 SER A O 1
ATOM 1396 N N . TYR A 1 180 ? -0.533 -9.186 4.549 1.00 96.81 180 TYR A N 1
ATOM 1397 C CA . TYR A 1 180 ? -1.615 -8.596 5.332 1.00 96.81 180 TYR A CA 1
ATOM 1398 C C . TYR A 1 180 ? -2.992 -9.034 4.840 1.00 96.81 180 TYR A C 1
ATOM 1400 O O . TYR A 1 180 ? -3.159 -9.452 3.697 1.00 96.81 180 TYR A O 1
ATOM 1408 N N . TRP A 1 181 ? -3.989 -8.917 5.712 1.00 97.75 181 TRP A N 1
ATOM 1409 C CA . TRP A 1 181 ? -5.390 -9.044 5.324 1.00 97.75 181 TRP A CA 1
ATOM 1410 C C . TRP A 1 181 ? -5.941 -7.676 4.964 1.00 97.75 181 TRP A C 1
ATOM 1412 O O . TRP A 1 181 ? -5.698 -6.693 5.670 1.00 97.75 181 TRP A O 1
ATOM 1422 N N . MET A 1 182 ? -6.708 -7.621 3.885 1.00 96.38 182 MET A N 1
ATOM 1423 C CA . MET A 1 182 ? -7.383 -6.415 3.428 1.00 96.38 182 MET A CA 1
ATOM 1424 C C . MET A 1 182 ? -8.830 -6.735 3.066 1.00 96.38 182 MET A C 1
ATOM 1426 O O . MET A 1 182 ? -9.170 -7.875 2.752 1.00 96.38 182 MET A O 1
ATOM 1430 N N . LYS A 1 183 ? -9.696 -5.730 3.138 1.00 96.25 183 LYS A N 1
ATOM 1431 C CA . LYS A 1 183 ? -11.078 -5.809 2.676 1.00 96.25 183 LYS A CA 1
ATOM 1432 C C . LYS A 1 183 ? -11.461 -4.532 1.948 1.00 96.25 183 LYS A C 1
ATOM 1434 O O . LYS A 1 183 ? -11.431 -3.447 2.528 1.00 96.25 183 LYS A O 1
ATOM 1439 N N . TYR A 1 184 ? -11.881 -4.692 0.698 1.00 96.38 184 TYR A N 1
ATOM 1440 C CA . TYR A 1 184 ? -12.426 -3.618 -0.122 1.00 96.38 184 TYR A CA 1
ATOM 1441 C C . TYR A 1 184 ? -13.910 -3.373 0.159 1.00 96.38 184 TYR A C 1
ATOM 1443 O O . TYR A 1 184 ? -14.621 -4.282 0.607 1.00 96.38 184 TYR A O 1
ATOM 1451 N N . PRO A 1 185 ? -14.419 -2.165 -0.132 1.00 94.06 185 PRO A N 1
ATOM 1452 C CA . PRO A 1 185 ? -15.826 -1.868 0.034 1.00 94.06 185 PRO A CA 1
ATOM 1453 C C . PRO A 1 185 ? -16.618 -2.534 -1.102 1.00 94.06 185 PRO A C 1
ATOM 1455 O O . PRO A 1 185 ? -16.124 -2.712 -2.216 1.00 94.06 185 PRO A O 1
ATOM 1458 N N . VAL A 1 186 ? -17.867 -2.917 -0.831 1.00 94.81 186 VAL A N 1
ATOM 1459 C CA . VAL A 1 186 ? -18.724 -3.629 -1.806 1.00 94.81 186 VAL A CA 1
ATOM 1460 C C . VAL A 1 186 ? -18.987 -2.828 -3.086 1.00 94.81 186 VAL A C 1
ATOM 1462 O O . VAL A 1 186 ? -19.271 -3.401 -4.133 1.00 94.81 186 VAL A O 1
ATOM 1465 N N . ASP A 1 187 ? -18.895 -1.503 -3.009 1.00 92.75 187 ASP A N 1
ATOM 1466 C CA . ASP A 1 187 ? -19.126 -0.559 -4.098 1.00 92.75 187 ASP A CA 1
ATOM 1467 C C . ASP A 1 187 ? -17.823 -0.106 -4.785 1.00 92.75 187 ASP A C 1
ATOM 1469 O O . ASP A 1 187 ? -17.861 0.839 -5.574 1.00 92.75 187 ASP A O 1
ATOM 1473 N N . LEU A 1 188 ? -16.686 -0.785 -4.553 1.00 93.25 188 LEU A N 1
ATOM 1474 C CA . LEU A 1 188 ? -15.377 -0.408 -5.109 1.00 93.25 188 LEU A CA 1
ATOM 1475 C C . LEU A 1 188 ? -15.425 -0.144 -6.619 1.00 93.25 188 LEU A C 1
ATOM 1477 O O . LEU A 1 188 ? -14.907 0.866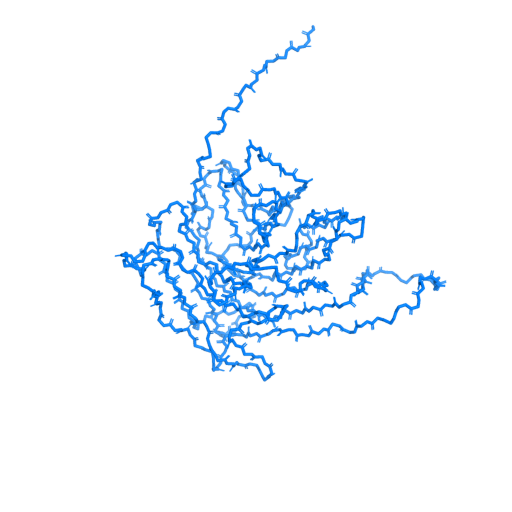 -7.078 1.00 93.25 188 LEU A O 1
ATOM 1481 N N . ALA A 1 189 ? -16.088 -1.003 -7.397 1.00 92.81 189 ALA A N 1
ATOM 1482 C CA . ALA A 1 189 ? -16.189 -0.823 -8.846 1.00 92.81 189 ALA A CA 1
ATOM 1483 C C . ALA A 1 189 ? -16.917 0.471 -9.239 1.00 92.81 189 ALA A C 1
ATOM 1485 O O . ALA A 1 189 ? -16.520 1.134 -10.197 1.00 92.81 189 ALA A O 1
ATOM 1486 N N . ALA A 1 190 ? -17.970 0.841 -8.505 1.00 91.50 190 ALA A N 1
ATOM 1487 C CA . ALA A 1 190 ? -18.689 2.090 -8.735 1.00 91.50 190 ALA A CA 1
ATOM 1488 C C . ALA A 1 190 ? -17.825 3.300 -8.370 1.00 91.50 190 ALA A C 1
ATOM 1490 O O . ALA A 1 190 ? -17.865 4.302 -9.079 1.00 91.50 190 ALA A O 1
ATOM 1491 N N . ARG A 1 191 ? -17.018 3.181 -7.310 1.00 88.56 191 ARG A N 1
ATOM 1492 C CA . ARG A 1 191 ? -16.102 4.238 -6.886 1.00 88.56 191 ARG A CA 1
ATOM 1493 C C . ARG A 1 191 ? -14.916 4.422 -7.834 1.00 88.56 191 ARG A C 1
ATOM 1495 O O . ARG A 1 191 ? -14.563 5.562 -8.114 1.00 88.56 191 ARG A O 1
ATOM 1502 N N . ILE A 1 192 ? -14.342 3.323 -8.341 1.00 89.75 192 ILE A N 1
ATOM 1503 C CA . ILE A 1 192 ? -13.289 3.343 -9.371 1.00 89.75 192 ILE A CA 1
ATOM 1504 C C . ILE A 1 192 ? -13.810 3.980 -10.663 1.00 89.75 192 ILE A C 1
ATOM 1506 O O . ILE A 1 192 ? -13.086 4.687 -11.357 1.00 89.75 192 ILE A O 1
ATOM 1510 N N . GLY A 1 193 ? -15.088 3.764 -10.970 1.00 90.88 193 GLY A N 1
ATOM 1511 C CA . GLY A 1 193 ? -15.693 4.275 -12.188 1.00 90.88 193 GLY A CA 1
ATOM 1512 C C . GLY A 1 193 ? -15.309 3.454 -13.417 1.00 90.88 193 GLY A C 1
ATOM 1513 O O . GLY A 1 193 ? -14.849 2.318 -13.328 1.00 90.88 193 GLY A O 1
ATOM 1514 N N . SER A 1 194 ? -15.615 4.012 -14.580 1.00 93.44 194 SER A N 1
ATOM 1515 C CA . SER A 1 194 ? -15.356 3.408 -15.885 1.00 93.44 194 SER A CA 1
ATOM 1516 C C . SER A 1 194 ? -13.957 3.794 -16.354 1.00 93.44 194 SER A C 1
ATOM 1518 O O . SER A 1 194 ? -13.663 4.986 -16.368 1.00 93.44 194 SER A O 1
ATOM 1520 N N . ASP A 1 195 ? -13.166 2.823 -16.818 1.00 94.19 195 ASP A N 1
ATOM 1521 C CA . ASP A 1 195 ? -11.784 3.050 -17.283 1.00 94.19 195 ASP A CA 1
ATOM 1522 C C . ASP A 1 195 ? -10.901 3.680 -16.188 1.00 94.19 195 ASP A C 1
ATOM 1524 O O . ASP A 1 195 ? -10.162 4.638 -16.408 1.00 94.19 195 ASP A O 1
ATOM 1528 N N . GLY A 1 196 ? -11.072 3.182 -14.961 1.00 92.69 196 GLY A N 1
ATOM 1529 C CA . GLY A 1 196 ? -10.475 3.732 -13.751 1.00 92.69 196 GLY A CA 1
ATOM 1530 C C . GLY A 1 196 ? -9.530 2.751 -13.073 1.00 92.69 196 GLY A C 1
ATOM 1531 O O . GLY A 1 196 ? -9.543 1.545 -13.334 1.00 92.69 196 GLY A O 1
ATOM 1532 N N . TRP A 1 197 ? -8.740 3.271 -12.141 1.00 93.12 197 TRP A N 1
ATOM 1533 C CA . TRP A 1 197 ? -7.817 2.477 -11.344 1.00 93.12 197 TRP A CA 1
ATOM 1534 C C . TRP A 1 197 ? -7.761 2.971 -9.903 1.00 93.12 197 TRP A C 1
ATOM 1536 O O . TRP A 1 197 ? -7.964 4.146 -9.605 1.00 93.12 197 TRP A O 1
ATOM 1546 N N . PHE A 1 198 ? -7.466 2.045 -9.003 1.00 90.38 198 PHE A N 1
ATOM 1547 C CA . PHE A 1 198 ? -7.111 2.317 -7.624 1.00 90.38 198 PHE A CA 1
ATOM 1548 C C . PHE A 1 198 ? -5.793 1.627 -7.338 1.00 90.38 198 PHE A C 1
ATOM 1550 O O . PHE A 1 198 ? -5.618 0.436 -7.575 1.00 90.38 198 PHE A O 1
ATOM 1557 N N . ALA A 1 199 ? -4.855 2.396 -6.841 1.00 92.88 199 ALA A N 1
ATOM 1558 C CA . ALA A 1 199 ? -3.515 1.953 -6.582 1.00 92.88 199 ALA A CA 1
ATOM 1559 C C . ALA A 1 199 ? -3.460 1.679 -5.069 1.00 92.88 199 ALA A C 1
ATOM 1561 O O . ALA A 1 199 ? -3.829 2.565 -4.307 1.00 92.88 199 ALA A O 1
ATOM 1562 N N . PHE A 1 200 ? -3.040 0.484 -4.627 1.00 93.75 200 PHE A N 1
ATOM 1563 C CA . PHE A 1 200 ? -3.074 0.101 -3.199 1.00 93.75 200 PHE A CA 1
ATOM 1564 C C . PHE A 1 200 ? -1.698 -0.184 -2.574 1.00 93.75 200 PHE A C 1
ATOM 1566 O O . PHE A 1 200 ? -1.573 -0.191 -1.360 1.00 93.75 200 PHE A O 1
ATOM 1573 N N . MET A 1 201 ? -0.637 -0.348 -3.371 1.00 96.19 201 MET A N 1
ATOM 1574 C CA . MET A 1 201 ? 0.750 -0.422 -2.874 1.00 96.19 201 MET A CA 1
ATOM 1575 C C . MET A 1 201 ? 1.737 0.169 -3.887 1.00 96.19 201 MET A C 1
ATOM 1577 O O . MET A 1 201 ? 1.525 -0.032 -5.083 1.00 96.19 201 MET A O 1
ATOM 1581 N N . GLU A 1 202 ? 2.778 0.888 -3.447 1.00 95.00 202 GLU A N 1
ATOM 1582 C CA . GLU A 1 202 ? 3.840 1.419 -4.331 1.00 95.00 202 GLU A CA 1
ATOM 1583 C C . GLU A 1 202 ? 5.224 1.397 -3.714 1.00 95.00 202 GLU A C 1
ATOM 1585 O O . GLU A 1 202 ? 5.403 1.572 -2.511 1.00 95.00 202 GLU A O 1
ATOM 1590 N N . TRP A 1 203 ? 6.207 1.356 -4.599 1.00 93.69 203 TRP A N 1
ATOM 1591 C CA . TRP A 1 203 ? 7.555 1.819 -4.347 1.00 93.69 203 TRP A CA 1
ATOM 1592 C C . TRP A 1 203 ? 7.924 2.879 -5.374 1.00 93.69 203 TRP A C 1
ATOM 1594 O O . TRP A 1 203 ? 7.598 2.732 -6.551 1.00 93.69 203 TRP A O 1
ATOM 1604 N N . LYS A 1 204 ? 8.613 3.934 -4.941 1.00 90.56 204 LYS A N 1
ATOM 1605 C CA . LYS A 1 204 ? 9.075 5.020 -5.814 1.00 90.56 204 LYS A CA 1
ATOM 1606 C C . LYS A 1 204 ? 10.519 5.364 -5.515 1.00 90.56 204 LYS A C 1
ATOM 1608 O O . LYS A 1 204 ? 10.946 5.322 -4.358 1.00 90.56 204 LYS A O 1
ATOM 1613 N N . THR A 1 205 ? 11.265 5.723 -6.546 1.00 87.50 205 THR A N 1
ATOM 1614 C CA . THR A 1 205 ? 12.589 6.327 -6.401 1.00 87.50 205 THR A CA 1
ATOM 1615 C C . THR A 1 205 ? 12.497 7.840 -6.271 1.00 87.50 205 THR A C 1
ATOM 1617 O O . THR A 1 205 ? 11.454 8.463 -6.524 1.00 87.50 205 THR A O 1
ATOM 1620 N N . CYS A 1 206 ? 13.620 8.450 -5.885 1.00 77.06 206 CYS A N 1
ATOM 1621 C CA . CYS A 1 206 ? 13.785 9.880 -6.076 1.00 77.06 206 CYS A CA 1
ATOM 1622 C C . CYS A 1 206 ? 13.671 10.227 -7.571 1.00 77.06 206 CYS A C 1
ATOM 1624 O O . CYS A 1 206 ? 13.865 9.376 -8.445 1.00 77.06 206 CYS A O 1
ATOM 1626 N N . CYS A 1 207 ? 13.281 11.474 -7.846 1.00 72.25 207 CYS A N 1
ATOM 1627 C CA . CYS A 1 207 ? 13.209 12.036 -9.199 1.00 72.25 207 CYS A CA 1
ATOM 1628 C C . CYS A 1 207 ? 12.230 11.338 -10.162 1.00 72.25 207 CYS A C 1
ATOM 1630 O O . CYS A 1 207 ? 12.329 11.541 -11.367 1.00 72.25 207 CYS A O 1
ATOM 1632 N N . ASN A 1 208 ? 11.288 10.541 -9.639 1.00 70.19 208 ASN A N 1
ATOM 1633 C CA . ASN A 1 208 ? 10.192 9.930 -10.401 1.00 70.19 208 ASN A CA 1
ATOM 1634 C C . ASN A 1 208 ? 10.661 9.055 -11.591 1.00 70.19 208 ASN A C 1
ATOM 1636 O O . ASN A 1 208 ? 9.918 8.806 -12.533 1.00 70.19 208 ASN A O 1
ATOM 1640 N N . GLU A 1 209 ? 11.898 8.549 -11.549 1.00 77.62 209 GLU A N 1
ATOM 1641 C CA . GLU A 1 209 ? 12.481 7.754 -12.640 1.00 77.62 209 GLU A CA 1
ATOM 1642 C C . GLU A 1 209 ? 11.983 6.302 -12.679 1.00 77.62 209 GLU A C 1
ATOM 1644 O O . GLU A 1 209 ? 11.987 5.677 -13.743 1.00 77.62 209 GLU A O 1
ATOM 1649 N N . ASP A 1 210 ? 11.598 5.758 -11.524 1.00 87.62 210 ASP A N 1
ATOM 1650 C CA . ASP A 1 210 ? 11.263 4.347 -11.360 1.00 87.62 210 ASP A CA 1
ATOM 1651 C C . ASP A 1 210 ? 10.219 4.177 -10.243 1.00 87.62 210 ASP A C 1
ATOM 1653 O O . ASP A 1 210 ? 10.430 4.547 -9.080 1.00 87.62 210 ASP A O 1
ATOM 1657 N N . ARG A 1 211 ? 9.065 3.623 -10.602 1.00 92.81 211 ARG A N 1
ATOM 1658 C CA . ARG A 1 211 ? 7.962 3.297 -9.702 1.00 92.81 211 ARG A CA 1
ATOM 1659 C C . ARG A 1 211 ? 7.501 1.882 -9.979 1.00 92.81 211 ARG A C 1
ATOM 1661 O O . ARG A 1 211 ? 7.312 1.518 -11.131 1.00 92.81 211 ARG A O 1
ATOM 1668 N N . ILE A 1 212 ? 7.279 1.102 -8.928 1.00 96.00 212 ILE A N 1
ATOM 1669 C CA . ILE A 1 212 ? 6.517 -0.148 -8.999 1.00 96.00 212 ILE A CA 1
ATOM 1670 C C . ILE A 1 212 ? 5.207 0.098 -8.272 1.00 96.00 212 ILE A C 1
ATOM 1672 O O . ILE A 1 212 ? 5.228 0.478 -7.102 1.00 96.00 212 ILE A O 1
ATOM 1676 N N . ALA A 1 213 ? 4.077 -0.118 -8.931 1.00 96.38 213 ALA A N 1
ATOM 1677 C CA . ALA A 1 213 ? 2.773 0.125 -8.334 1.00 96.38 213 ALA A CA 1
ATOM 1678 C C . ALA A 1 213 ? 1.805 -1.023 -8.626 1.00 96.38 213 ALA A C 1
ATOM 1680 O O . ALA A 1 213 ? 1.712 -1.507 -9.755 1.00 96.38 213 ALA A O 1
ATOM 1681 N N . LEU A 1 214 ? 1.109 -1.463 -7.577 1.00 98.00 214 LEU A N 1
ATOM 1682 C CA . LEU A 1 214 ? 0.085 -2.501 -7.626 1.00 98.00 214 LEU A CA 1
ATOM 1683 C C . LEU A 1 214 ? -1.288 -1.839 -7.565 1.00 98.00 214 LEU A C 1
ATOM 1685 O O . LEU A 1 214 ? -1.562 -1.000 -6.695 1.00 98.00 214 LEU A O 1
ATOM 1689 N N . TYR A 1 215 ? -2.149 -2.256 -8.481 1.00 97.25 215 TYR A N 1
ATOM 1690 C CA . TYR A 1 215 ? -3.431 -1.644 -8.755 1.00 97.25 215 TYR A CA 1
ATOM 1691 C C . TYR A 1 215 ? -4.560 -2.669 -8.814 1.00 97.25 215 TYR A C 1
ATOM 1693 O O . TYR A 1 215 ? -4.387 -3.831 -9.189 1.00 97.25 215 TYR A O 1
ATOM 1701 N N . VAL A 1 216 ? -5.753 -2.161 -8.540 1.00 97.50 216 VAL A N 1
ATOM 1702 C CA . VAL A 1 216 ? -7.021 -2.678 -9.034 1.00 97.50 216 VAL A CA 1
ATOM 1703 C C . VAL A 1 216 ? -7.455 -1.790 -10.196 1.00 97.50 216 VAL A C 1
ATOM 1705 O O . VAL A 1 216 ? -7.644 -0.588 -10.017 1.00 97.50 216 VAL A O 1
ATOM 1708 N N . TYR A 1 217 ? -7.638 -2.371 -11.375 1.00 96.50 217 TYR A N 1
ATOM 1709 C CA . TYR A 1 217 ? -8.133 -1.675 -12.562 1.00 96.50 217 TYR A CA 1
ATOM 1710 C C . TYR A 1 217 ? -9.565 -2.067 -12.897 1.00 96.50 217 TYR A C 1
ATOM 1712 O O . TYR A 1 217 ? -10.056 -3.130 -12.509 1.00 96.50 217 TYR A O 1
ATOM 1720 N N . ARG A 1 218 ? -10.217 -1.204 -13.673 1.00 94.88 218 ARG A N 1
ATOM 1721 C CA . ARG A 1 218 ? -11.508 -1.452 -14.297 1.00 94.88 218 ARG A CA 1
ATOM 1722 C C . ARG A 1 218 ? -11.524 -0.883 -15.708 1.00 94.88 218 ARG A C 1
ATOM 1724 O O . ARG A 1 218 ? -11.460 0.329 -15.868 1.00 94.88 218 ARG A O 1
ATOM 1731 N N . ASP A 1 219 ? -11.727 -1.733 -16.711 1.00 93.94 219 ASP A N 1
ATOM 1732 C CA . ASP A 1 219 ? -12.037 -1.261 -18.068 1.00 93.94 219 ASP A CA 1
ATOM 1733 C C . ASP A 1 219 ? -13.412 -0.563 -18.099 1.00 93.94 219 ASP A C 1
ATOM 1735 O O . ASP A 1 219 ? -14.228 -0.744 -17.195 1.00 93.94 219 ASP A O 1
ATOM 1739 N N . PHE A 1 220 ? -13.725 0.157 -19.181 1.00 92.06 220 PHE A N 1
ATOM 1740 C CA . PHE A 1 220 ? -14.952 0.961 -19.349 1.00 92.06 220 PHE A CA 1
ATOM 1741 C C . PHE A 1 220 ? -16.252 0.320 -18.796 1.00 92.06 220 PHE A C 1
ATOM 1743 O O . PHE A 1 220 ? -16.997 0.929 -18.031 1.00 92.06 220 PHE A O 1
ATOM 1750 N N . GLU A 1 221 ? -16.500 -0.954 -19.109 1.00 85.75 221 GLU A N 1
ATOM 1751 C CA . GLU A 1 221 ? -17.636 -1.741 -18.590 1.00 85.75 221 GLU A CA 1
ATOM 1752 C C . GLU A 1 221 ? -17.187 -3.094 -18.004 1.00 85.75 221 GLU A C 1
ATOM 1754 O O . GLU A 1 221 ? -17.983 -4.022 -17.847 1.00 85.75 221 GLU A O 1
ATOM 1759 N N . GLY A 1 222 ? -15.896 -3.221 -17.687 1.00 92.06 222 GLY A N 1
ATOM 1760 C CA . GLY A 1 222 ? -15.283 -4.480 -17.277 1.00 92.06 222 GLY A CA 1
ATOM 1761 C C . GLY A 1 222 ? -15.460 -4.814 -15.791 1.00 92.06 222 GLY A C 1
ATOM 1762 O O . GLY A 1 222 ? -15.795 -3.937 -14.981 1.00 92.06 222 GLY A O 1
ATOM 1763 N N . PRO A 1 223 ? -15.221 -6.087 -15.415 1.00 95.94 223 PRO A N 1
ATOM 1764 C CA . PRO A 1 223 ? -14.968 -6.447 -14.027 1.00 95.94 223 PRO A CA 1
ATOM 1765 C C . PRO A 1 223 ? -13.655 -5.821 -13.539 1.00 95.94 223 PRO A C 1
ATOM 1767 O O . PRO A 1 223 ? -12.788 -5.461 -14.336 1.00 95.94 223 PRO A O 1
ATOM 1770 N N . LEU A 1 224 ? -13.514 -5.730 -12.217 1.00 97.81 224 LEU A N 1
ATOM 1771 C CA . LEU A 1 224 ? -12.248 -5.372 -11.588 1.00 97.81 224 LEU A CA 1
ATOM 1772 C C . LEU A 1 224 ? -11.187 -6.442 -11.872 1.00 97.81 224 LEU A C 1
ATOM 1774 O O . LEU A 1 224 ? -11.505 -7.635 -11.860 1.00 97.81 224 LEU A O 1
ATOM 1778 N N . TYR A 1 225 ? -9.944 -6.025 -12.087 1.00 98.38 225 TYR A N 1
ATOM 1779 C CA . TYR A 1 225 ? -8.813 -6.928 -12.287 1.00 98.38 225 TYR A CA 1
ATOM 1780 C C . TYR A 1 225 ? -7.532 -6.395 -11.641 1.00 98.38 225 TYR A C 1
ATOM 1782 O O . TYR A 1 225 ? -7.424 -5.210 -11.322 1.00 98.38 225 TYR A O 1
ATOM 1790 N N . TRP A 1 226 ? -6.575 -7.291 -11.424 1.00 98.56 226 TRP A N 1
ATOM 1791 C CA . TRP A 1 226 ? -5.286 -6.978 -10.819 1.00 98.56 226 TRP A CA 1
ATOM 1792 C C . TRP A 1 226 ? -4.299 -6.529 -11.883 1.00 98.56 226 TRP A C 1
ATOM 1794 O O . TRP A 1 226 ? -4.221 -7.143 -12.949 1.00 98.56 226 TRP A O 1
ATOM 1804 N N . TYR A 1 227 ? -3.531 -5.491 -11.586 1.00 98.38 227 TYR A N 1
ATOM 1805 C CA . TYR A 1 227 ? -2.530 -4.965 -12.501 1.00 98.38 227 TYR A CA 1
ATOM 1806 C C . TYR A 1 227 ? -1.330 -4.458 -11.712 1.00 98.38 227 TYR A C 1
ATOM 1808 O O . TYR A 1 227 ? -1.485 -3.765 -10.707 1.00 98.38 227 TYR A O 1
ATOM 1816 N N . VAL A 1 228 ? -0.132 -4.801 -12.156 1.00 98.12 228 VAL A N 1
ATOM 1817 C CA . VAL A 1 228 ? 1.118 -4.262 -11.626 1.00 98.12 228 VAL A CA 1
ATOM 1818 C C . VAL A 1 228 ? 1.916 -3.691 -12.779 1.00 98.12 228 VAL A C 1
ATOM 1820 O O . VAL A 1 228 ? 1.953 -4.274 -13.859 1.00 98.12 228 VAL A O 1
ATOM 1823 N N . GLN A 1 229 ? 2.568 -2.559 -12.549 1.00 96.38 229 GLN A N 1
ATOM 1824 C CA . GLN A 1 229 ? 3.502 -2.005 -13.520 1.00 96.38 229 GLN A CA 1
ATOM 1825 C C . GLN A 1 229 ? 4.756 -1.493 -12.845 1.00 96.38 229 GLN A C 1
ATOM 1827 O O . GLN A 1 229 ? 4.732 -1.070 -11.683 1.00 96.38 229 GLN A O 1
ATOM 1832 N N . ASN A 1 230 ? 5.816 -1.469 -13.637 1.00 95.69 230 ASN A N 1
ATOM 1833 C CA . ASN A 1 230 ? 6.998 -0.687 -13.382 1.00 95.69 230 ASN A CA 1
ATOM 1834 C C . ASN A 1 230 ? 7.161 0.374 -14.469 1.00 95.69 230 ASN A C 1
ATOM 1836 O O . ASN A 1 230 ? 7.264 0.039 -15.649 1.00 95.69 230 ASN A O 1
ATOM 1840 N N . ASP A 1 231 ? 7.179 1.642 -14.078 1.00 92.94 231 ASP A N 1
ATOM 1841 C CA . ASP A 1 231 ? 7.244 2.776 -14.995 1.00 92.94 231 ASP A CA 1
ATOM 1842 C C . ASP A 1 231 ? 8.124 3.916 -14.472 1.00 92.94 231 ASP A C 1
ATOM 1844 O O . ASP A 1 231 ? 8.530 3.919 -13.311 1.00 92.94 231 ASP A O 1
ATOM 1848 N N . ASN A 1 232 ? 8.440 4.890 -15.329 1.00 87.25 232 ASN A N 1
ATOM 1849 C CA . ASN A 1 232 ? 8.890 6.200 -14.865 1.00 87.25 232 ASN A CA 1
ATOM 1850 C C . ASN A 1 232 ? 7.660 7.064 -14.562 1.00 87.25 232 ASN A C 1
ATOM 1852 O O . ASN A 1 232 ? 6.860 7.390 -15.439 1.00 87.25 232 ASN A O 1
ATOM 1856 N N . GLU A 1 233 ? 7.470 7.419 -13.298 1.00 73.69 233 GLU A N 1
ATOM 1857 C CA . GLU A 1 233 ? 6.369 8.287 -12.902 1.00 73.69 233 GLU A CA 1
ATOM 1858 C C . GLU A 1 233 ? 6.458 9.630 -13.663 1.00 73.69 233 GLU A C 1
ATOM 1860 O O . GLU A 1 233 ? 7.513 10.253 -13.792 1.00 73.69 233 GLU A O 1
ATOM 1865 N N . THR A 1 234 ? 5.348 10.047 -14.273 1.00 58.56 234 THR A N 1
ATOM 1866 C CA . THR A 1 234 ? 5.358 11.056 -15.348 1.00 58.56 234 THR A CA 1
ATOM 1867 C C . THR A 1 234 ? 5.444 12.498 -14.883 1.00 58.56 234 THR A C 1
ATOM 1869 O O . THR A 1 234 ? 5.471 13.386 -15.733 1.00 58.56 234 THR A O 1
ATOM 1872 N N . ASP A 1 235 ? 5.468 12.759 -13.579 1.00 54.69 235 ASP A N 1
ATOM 1873 C CA . ASP A 1 235 ? 5.362 14.133 -13.081 1.00 54.69 235 ASP A CA 1
ATOM 1874 C C . ASP A 1 235 ? 6.544 15.010 -13.541 1.00 54.69 235 ASP A C 1
ATOM 1876 O O . ASP A 1 235 ? 6.364 16.211 -13.731 1.00 54.69 235 ASP A O 1
ATOM 1880 N N . ASP A 1 236 ? 7.699 14.405 -13.864 1.00 50.12 236 ASP A N 1
ATOM 1881 C CA . ASP A 1 236 ? 8.918 15.128 -14.262 1.00 50.12 236 ASP A CA 1
ATOM 1882 C C . ASP A 1 236 ? 9.598 14.630 -15.556 1.00 50.12 236 ASP A C 1
ATOM 1884 O O . ASP A 1 236 ? 10.638 15.166 -15.954 1.00 50.12 236 ASP A O 1
ATOM 1888 N N . THR A 1 237 ? 9.048 13.623 -16.252 1.00 54.56 237 THR A N 1
ATOM 1889 C CA . THR A 1 237 ? 9.690 13.038 -17.447 1.00 54.56 237 THR A CA 1
ATOM 1890 C C . THR A 1 237 ? 8.875 13.273 -18.732 1.00 54.56 237 THR A C 1
ATOM 1892 O O . THR A 1 237 ? 7.670 13.038 -18.766 1.00 54.56 237 THR A O 1
ATOM 1895 N N . PRO A 1 238 ? 9.500 13.723 -19.844 1.00 59.78 238 PRO A N 1
ATOM 1896 C CA . PRO A 1 238 ? 8.782 14.098 -21.071 1.00 59.78 238 PRO A CA 1
ATOM 1897 C C . PRO A 1 238 ? 8.171 12.909 -21.836 1.00 59.78 238 PRO A C 1
ATOM 1899 O O . PRO A 1 238 ? 7.496 13.111 -22.847 1.00 59.78 238 PRO A O 1
ATOM 1902 N N . SER A 1 239 ? 8.409 11.676 -21.390 1.00 78.38 239 SER A N 1
ATOM 1903 C CA . SER A 1 239 ? 7.831 10.466 -21.964 1.00 78.38 239 SER A CA 1
ATOM 1904 C C . SER A 1 239 ? 7.583 9.441 -20.867 1.00 78.38 239 SER A C 1
ATOM 1906 O O . SER A 1 239 ? 8.544 8.965 -20.262 1.00 78.38 239 SER A O 1
ATOM 1908 N N . HIS A 1 240 ? 6.316 9.077 -20.672 1.00 84.56 240 HIS A N 1
ATOM 1909 C CA . HIS A 1 240 ? 5.935 7.888 -19.913 1.00 84.56 240 HIS A CA 1
ATOM 1910 C C . HIS A 1 240 ? 6.471 6.640 -20.611 1.00 84.56 240 HIS A C 1
ATOM 1912 O O . HIS A 1 240 ? 6.319 6.476 -21.826 1.00 84.56 240 HIS A O 1
ATOM 1918 N N . VAL A 1 241 ? 7.103 5.775 -19.841 1.00 89.38 241 VAL A N 1
ATOM 1919 C CA . VAL A 1 241 ? 7.700 4.514 -20.243 1.00 89.38 241 VAL A CA 1
ATOM 1920 C C . VAL A 1 241 ? 7.261 3.489 -19.217 1.00 89.38 241 VAL A C 1
ATOM 1922 O O . VAL A 1 241 ? 7.642 3.558 -18.053 1.00 89.38 241 VAL A O 1
ATOM 1925 N N . ILE A 1 242 ? 6.480 2.520 -19.676 1.00 92.75 242 ILE A N 1
ATOM 1926 C CA . ILE A 1 242 ? 6.231 1.287 -18.940 1.00 92.75 242 ILE A CA 1
ATOM 1927 C C . ILE A 1 242 ? 7.387 0.348 -19.280 1.00 92.75 242 ILE A C 1
ATOM 1929 O O . ILE A 1 242 ? 7.567 -0.031 -20.441 1.00 92.75 242 ILE A O 1
ATOM 1933 N N . TYR A 1 243 ? 8.207 0.024 -18.285 1.00 93.81 243 TYR A N 1
ATOM 1934 C CA . TYR A 1 243 ? 9.333 -0.895 -18.430 1.00 93.81 243 TYR A CA 1
ATOM 1935 C C . TYR A 1 243 ? 8.844 -2.340 -18.521 1.00 93.81 243 TYR A C 1
ATOM 1937 O O . TYR A 1 243 ? 9.322 -3.110 -19.357 1.00 93.81 243 TYR A O 1
ATOM 1945 N N . TRP A 1 244 ? 7.870 -2.683 -17.680 1.00 96.38 244 TRP A N 1
ATOM 1946 C CA . TRP A 1 244 ? 7.120 -3.931 -17.717 1.00 96.38 244 TRP A CA 1
ATOM 1947 C C . TRP A 1 244 ? 5.786 -3.759 -16.983 1.00 96.38 244 TRP A C 1
ATOM 1949 O O . TRP A 1 244 ? 5.652 -2.908 -16.102 1.00 96.38 244 TRP A O 1
ATOM 1959 N N . ASP A 1 245 ? 4.811 -4.581 -17.348 1.00 97.56 245 ASP A N 1
ATOM 1960 C CA . ASP A 1 245 ? 3.522 -4.699 -16.683 1.00 97.56 245 ASP A CA 1
ATOM 1961 C C . ASP A 1 245 ? 3.063 -6.161 -16.666 1.00 97.56 245 ASP A C 1
ATOM 1963 O O . ASP A 1 245 ? 3.507 -6.990 -17.463 1.00 97.56 245 ASP A O 1
ATOM 1967 N N . GLU A 1 246 ? 2.197 -6.487 -15.713 1.00 98.25 246 GLU A N 1
ATOM 1968 C CA . GLU A 1 246 ? 1.481 -7.757 -15.671 1.00 98.25 246 GLU A CA 1
ATOM 1969 C C . GLU A 1 246 ? 0.037 -7.515 -15.231 1.00 98.25 246 GLU A C 1
ATOM 1971 O O . GLU A 1 246 ? -0.232 -6.719 -14.328 1.00 98.25 246 GLU A O 1
ATOM 1976 N N . GLU A 1 247 ? -0.903 -8.233 -15.847 1.00 97.38 247 GLU A N 1
ATOM 1977 C CA . GLU A 1 247 ? -2.306 -8.233 -15.439 1.00 97.38 247 GLU A CA 1
ATOM 1978 C C . GLU A 1 247 ? -2.794 -9.641 -15.100 1.00 97.38 247 GLU A C 1
ATOM 1980 O O . GLU A 1 247 ? -2.416 -10.630 -15.734 1.00 97.38 247 GLU A O 1
ATOM 1985 N N . SER A 1 248 ? -3.713 -9.725 -14.140 1.00 97.94 248 SER A N 1
ATOM 1986 C CA . SER A 1 248 ? -4.462 -10.945 -13.862 1.00 97.94 248 SER A CA 1
ATOM 1987 C C . SER A 1 248 ? -5.952 -10.670 -13.793 1.00 97.94 248 SER A C 1
ATOM 1989 O O . SER A 1 248 ? -6.451 -9.897 -12.975 1.00 97.94 248 SER A O 1
ATOM 1991 N N . ARG A 1 249 ? -6.668 -11.378 -14.668 1.00 97.44 249 ARG A N 1
ATOM 1992 C CA . ARG A 1 249 ? -8.134 -11.404 -14.758 1.00 97.44 249 ARG A CA 1
ATOM 1993 C C . ARG A 1 249 ? -8.717 -12.750 -14.318 1.00 97.44 249 ARG A C 1
ATOM 1995 O O . ARG A 1 249 ? -9.926 -12.948 -14.386 1.00 97.44 249 ARG A O 1
ATOM 2002 N N . THR A 1 250 ? -7.865 -13.702 -13.934 1.00 96.38 250 THR A N 1
ATOM 2003 C CA . THR A 1 250 ? -8.269 -15.067 -13.556 1.00 96.38 250 THR A CA 1
ATOM 2004 C C . THR A 1 250 ? -8.610 -15.174 -12.077 1.00 96.38 250 THR A C 1
ATOM 2006 O O . THR A 1 250 ? -9.527 -15.912 -11.722 1.00 96.38 250 THR A O 1
ATOM 2009 N N . VAL A 1 251 ? -7.912 -14.419 -11.227 1.00 97.75 251 VAL A N 1
ATOM 2010 C CA . VAL A 1 251 ? -8.256 -14.263 -9.814 1.00 97.75 251 VAL A CA 1
ATOM 2011 C C . VAL A 1 251 ? -9.165 -13.037 -9.693 1.00 97.75 251 VAL A C 1
ATOM 2013 O O . VAL A 1 251 ? -8.719 -11.934 -10.009 1.00 97.75 251 VAL A O 1
ATOM 2016 N N . PRO A 1 252 ? -10.437 -13.186 -9.285 1.00 97.31 252 PRO A N 1
ATOM 2017 C CA . PRO A 1 252 ? -11.336 -12.046 -9.139 1.00 97.31 252 PRO A CA 1
ATOM 2018 C C . PRO A 1 252 ? -10.861 -11.123 -8.012 1.00 97.31 252 PRO A C 1
ATOM 2020 O O . PRO A 1 252 ? -10.277 -11.595 -7.041 1.00 97.31 252 PRO A O 1
ATOM 2023 N N . VAL A 1 253 ? -11.150 -9.824 -8.117 1.00 97.94 253 VAL A N 1
ATOM 2024 C CA . VAL A 1 253 ? -10.924 -8.863 -7.025 1.00 97.94 253 VAL A CA 1
ATOM 2025 C C . VAL A 1 253 ? -12.030 -9.030 -5.975 1.00 97.94 253 VAL A C 1
ATOM 2027 O O . VAL A 1 253 ? -13.192 -8.748 -6.291 1.00 97.94 253 VAL A O 1
ATOM 2030 N N . PRO A 1 254 ? -11.725 -9.477 -4.742 1.00 96.94 254 PRO A N 1
ATOM 2031 C CA . PRO A 1 254 ? -12.734 -9.648 -3.706 1.00 96.94 254 PRO A CA 1
ATOM 2032 C C . PRO A 1 254 ? -13.212 -8.282 -3.208 1.00 96.94 254 PRO A C 1
ATOM 2034 O O . PRO A 1 254 ? -12.419 -7.445 -2.780 1.00 96.94 254 PRO A O 1
ATOM 2037 N N . VAL A 1 255 ? -14.523 -8.049 -3.254 1.00 96.19 255 VAL A N 1
ATOM 2038 C CA . VAL A 1 255 ? -15.161 -6.837 -2.724 1.00 96.19 255 VAL A CA 1
ATOM 2039 C C . VAL A 1 255 ? -16.120 -7.221 -1.608 1.00 96.19 255 VAL A C 1
ATOM 2041 O O . VAL A 1 255 ? -16.886 -8.168 -1.741 1.00 96.19 255 VAL A O 1
ATOM 2044 N N . GLY A 1 256 ? -16.086 -6.497 -0.491 1.00 95.56 256 GLY A N 1
ATOM 2045 C CA . GLY A 1 256 ? -16.921 -6.792 0.676 1.00 95.56 256 GLY A CA 1
ATOM 2046 C C . GLY A 1 256 ? -16.430 -7.933 1.568 1.00 95.56 256 GLY A C 1
ATOM 2047 O O . GLY A 1 256 ? -16.931 -8.060 2.689 1.00 95.56 256 GLY A O 1
ATOM 2048 N N . ASP A 1 257 ? -15.421 -8.684 1.140 1.00 96.00 257 ASP A N 1
ATOM 2049 C CA . ASP A 1 257 ? -14.835 -9.801 1.877 1.00 96.00 257 ASP A CA 1
ATOM 2050 C C . ASP A 1 257 ? -13.379 -9.514 2.250 1.00 96.00 257 ASP A C 1
ATOM 2052 O O . ASP A 1 257 ? -12.702 -8.706 1.613 1.00 96.00 257 ASP A O 1
ATOM 2056 N N . TRP A 1 258 ? -12.916 -10.159 3.321 1.00 97.12 258 TRP A N 1
ATOM 2057 C CA . TRP A 1 258 ? -11.498 -10.175 3.658 1.00 97.12 258 TRP A CA 1
ATOM 2058 C C . TRP A 1 258 ? -10.755 -11.119 2.725 1.00 97.12 258 TRP A C 1
ATOM 2060 O O . TRP A 1 258 ? -11.196 -12.247 2.520 1.00 97.12 258 TRP A O 1
ATOM 2070 N N . PHE A 1 259 ? -9.608 -10.672 2.236 1.00 97.69 259 PHE A N 1
ATOM 2071 C CA . PHE A 1 259 ? -8.693 -11.462 1.428 1.00 97.69 259 PHE A CA 1
ATOM 2072 C C . PHE A 1 259 ? -7.255 -11.226 1.882 1.00 97.69 259 PHE A C 1
ATOM 2074 O O . PHE A 1 259 ? -6.924 -10.196 2.485 1.00 97.69 259 PHE A O 1
ATOM 2081 N N . HIS A 1 260 ? -6.407 -12.214 1.634 1.00 97.56 260 HIS A N 1
ATOM 2082 C CA . HIS A 1 260 ? -5.007 -12.203 2.028 1.00 97.56 260 HIS A CA 1
ATOM 2083 C C . HIS A 1 260 ? -4.140 -11.712 0.871 1.00 97.56 260 HIS A C 1
ATOM 2085 O O . 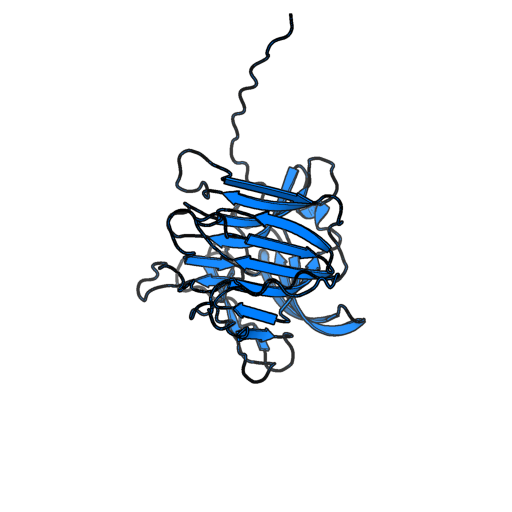HIS A 1 260 ? -4.248 -12.214 -0.246 1.00 97.56 260 HIS A O 1
ATOM 2091 N N . 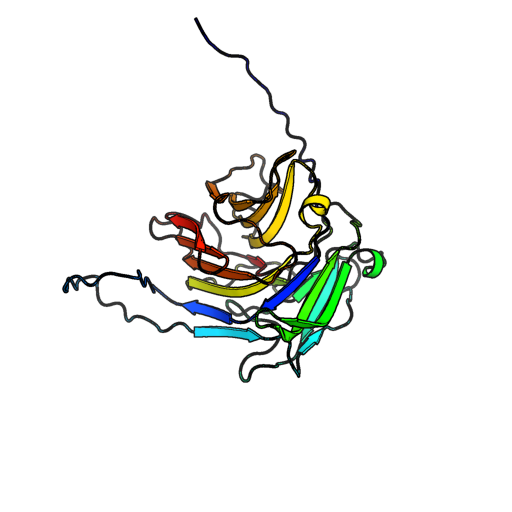VAL A 1 261 ? -3.295 -10.721 1.142 1.00 97.75 261 VAL A N 1
ATOM 2092 C CA . VAL A 1 261 ? -2.343 -10.145 0.189 1.00 97.75 261 VAL A CA 1
ATOM 2093 C C . VAL A 1 261 ? -0.943 -10.590 0.570 1.00 97.75 261 VAL A C 1
ATOM 2095 O O . VAL A 1 261 ? -0.527 -10.397 1.714 1.00 97.75 261 VAL A O 1
ATOM 2098 N N . GLU A 1 262 ? -0.203 -11.120 -0.400 1.00 97.88 262 GLU A N 1
ATOM 2099 C CA . GLU A 1 262 ? 1.202 -11.497 -0.252 1.00 97.88 262 GLU A CA 1
ATOM 2100 C C . GLU A 1 262 ? 2.020 -10.877 -1.384 1.00 97.88 262 GLU A C 1
ATOM 2102 O O . GLU A 1 262 ? 1.685 -11.040 -2.559 1.00 97.88 262 GLU A O 1
ATOM 2107 N N . VAL A 1 263 ? 3.100 -10.173 -1.043 1.00 98.00 263 VAL A N 1
ATOM 2108 C CA . VAL A 1 263 ? 4.015 -9.585 -2.027 1.00 98.00 263 VAL A CA 1
ATOM 2109 C C . VAL A 1 263 ? 5.455 -9.890 -1.644 1.00 98.00 263 VAL A C 1
ATOM 2111 O O . VAL A 1 263 ? 5.877 -9.615 -0.523 1.00 98.00 263 VAL A O 1
ATOM 2114 N N . PHE A 1 264 ? 6.215 -10.443 -2.583 1.00 97.19 264 PHE A N 1
ATOM 2115 C CA . PHE A 1 264 ? 7.657 -10.627 -2.496 1.00 97.19 264 PHE A CA 1
ATOM 2116 C C . PHE A 1 264 ? 8.345 -9.755 -3.544 1.00 97.19 264 PHE A C 1
ATOM 2118 O O . PHE A 1 264 ? 7.967 -9.786 -4.715 1.00 97.19 264 PHE A O 1
ATOM 2125 N N . LEU A 1 265 ? 9.388 -9.038 -3.139 1.00 95.88 265 LEU A N 1
ATOM 2126 C CA . LEU A 1 265 ? 10.227 -8.236 -4.017 1.00 95.88 265 LEU A CA 1
ATOM 2127 C C . LEU A 1 265 ? 11.700 -8.570 -3.780 1.00 95.88 265 LEU A C 1
ATOM 2129 O O . LEU A 1 265 ? 12.239 -8.301 -2.710 1.00 95.88 265 LEU A O 1
ATOM 2133 N N . HIS A 1 266 ? 12.354 -9.100 -4.808 1.00 94.50 266 HIS A N 1
ATOM 2134 C CA . HIS A 1 266 ? 13.803 -9.073 -4.952 1.00 94.50 266 HIS A CA 1
ATOM 2135 C C . HIS A 1 266 ? 14.140 -8.005 -5.988 1.00 94.50 266 HIS A C 1
ATOM 2137 O O . HIS A 1 266 ? 13.867 -8.181 -7.183 1.00 94.50 266 HIS A O 1
ATOM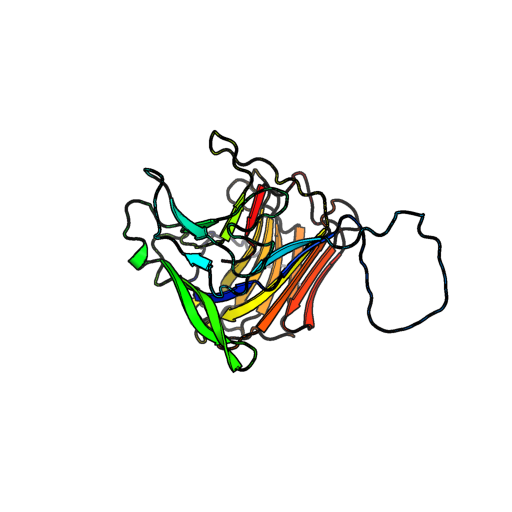 2143 N N . ARG A 1 267 ? 14.688 -6.880 -5.528 1.00 92.00 267 ARG A N 1
ATOM 2144 C CA . ARG A 1 267 ? 15.001 -5.757 -6.403 1.00 92.00 267 ARG A CA 1
ATOM 2145 C C . ARG A 1 267 ? 16.391 -5.901 -7.020 1.00 92.00 267 ARG A C 1
ATOM 2147 O O . ARG A 1 267 ? 17.376 -6.084 -6.309 1.00 92.00 267 ARG A O 1
ATOM 2154 N N . SER A 1 268 ? 16.473 -5.822 -8.346 1.00 92.50 268 SER A N 1
ATOM 2155 C CA . SER A 1 268 ? 17.719 -5.949 -9.100 1.00 92.50 268 SER A CA 1
ATOM 2156 C C . SER A 1 268 ? 17.637 -5.264 -10.466 1.00 92.50 268 SER A C 1
ATOM 2158 O O . SER A 1 268 ? 16.603 -5.280 -11.132 1.00 92.50 268 SER A O 1
ATOM 2160 N N . ALA A 1 269 ? 18.764 -4.704 -10.914 1.00 92.00 269 ALA A N 1
ATOM 2161 C CA . ALA A 1 269 ? 18.950 -4.233 -12.291 1.00 92.00 269 ALA A CA 1
ATOM 2162 C C . ALA A 1 269 ? 19.332 -5.378 -13.256 1.00 92.00 269 ALA A C 1
ATOM 2164 O O . ALA A 1 269 ? 19.441 -5.186 -14.468 1.00 92.00 269 ALA A O 1
ATOM 2165 N N . GLY A 1 270 ? 19.594 -6.570 -12.712 1.00 92.38 270 G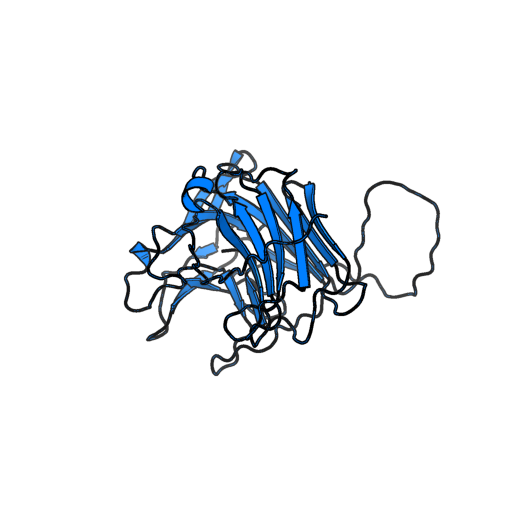LY A N 1
ATOM 2166 C CA . GLY A 1 270 ? 19.963 -7.777 -13.437 1.00 92.38 270 GLY A CA 1
ATOM 2167 C C . GLY A 1 270 ? 18.778 -8.684 -13.770 1.00 92.38 270 GLY A C 1
ATOM 2168 O O . GLY A 1 270 ? 17.615 -8.369 -13.548 1.00 92.38 270 GLY A O 1
ATOM 2169 N N . GLN A 1 271 ? 19.094 -9.859 -14.315 1.00 94.62 271 GLN A N 1
ATOM 2170 C CA . GLN A 1 271 ? 18.104 -10.882 -14.681 1.00 94.62 271 GLN A CA 1
ATOM 2171 C C . GLN A 1 271 ? 17.562 -11.673 -13.478 1.00 94.62 271 GLN A C 1
ATOM 2173 O O . GLN A 1 271 ? 16.690 -12.521 -13.642 1.00 94.62 271 GLN A O 1
ATOM 2178 N N . ASP A 1 272 ? 18.108 -11.440 -12.288 1.00 93.94 272 ASP A N 1
ATOM 2179 C CA . ASP A 1 272 ? 17.708 -12.082 -11.039 1.00 93.94 272 ASP A CA 1
ATOM 2180 C C . ASP A 1 272 ? 16.570 -11.356 -10.316 1.00 93.94 272 ASP A C 1
ATOM 2182 O O . ASP A 1 272 ? 15.998 -11.947 -9.402 1.00 93.94 272 ASP A O 1
ATOM 2186 N N . GLY A 1 273 ? 16.200 -10.144 -10.754 1.00 95.56 273 GLY A N 1
ATOM 2187 C CA . GLY A 1 273 ? 15.056 -9.393 -10.234 1.00 95.56 273 GLY A CA 1
ATOM 2188 C C . GLY A 1 273 ? 13.764 -10.212 -10.259 1.00 95.56 273 GLY A C 1
ATOM 2189 O O . GLY A 1 273 ? 13.522 -11.004 -11.179 1.00 95.56 273 GLY A O 1
ATOM 2190 N N . ARG A 1 274 ? 12.948 -10.059 -9.213 1.00 97.19 274 ARG A N 1
ATOM 2191 C CA . ARG A 1 274 ? 11.673 -10.767 -9.094 1.00 97.19 274 ARG A CA 1
ATOM 2192 C C . ARG A 1 274 ? 10.639 -9.976 -8.309 1.00 97.19 274 ARG A C 1
ATOM 2194 O O . ARG A 1 274 ? 10.940 -9.495 -7.220 1.00 97.19 274 ARG A O 1
ATOM 2201 N N . LEU A 1 275 ? 9.415 -9.922 -8.819 1.00 98.06 275 LEU A N 1
ATOM 2202 C CA . LEU A 1 275 ? 8.236 -9.525 -8.054 1.00 98.06 275 LEU A CA 1
ATOM 2203 C C . LEU A 1 275 ? 7.223 -10.664 -8.108 1.00 98.06 275 LEU A C 1
ATOM 2205 O O . LEU A 1 275 ? 6.857 -11.098 -9.192 1.00 98.06 275 LEU A O 1
ATOM 2209 N N . VAL A 1 276 ? 6.769 -11.136 -6.951 1.00 98.31 276 VAL A N 1
ATOM 2210 C CA . VAL A 1 276 ? 5.658 -12.091 -6.856 1.00 98.31 276 VAL A CA 1
ATOM 2211 C C . VAL A 1 276 ? 4.551 -11.444 -6.054 1.00 98.31 276 VAL A C 1
ATOM 2213 O O . VAL A 1 276 ? 4.795 -10.969 -4.949 1.00 98.31 276 VAL A O 1
ATOM 2216 N N . TRP A 1 277 ? 3.337 -11.466 -6.584 1.00 98.44 277 TRP A N 1
ATOM 2217 C CA . TRP A 1 277 ? 2.145 -10.988 -5.900 1.00 98.44 277 TRP A CA 1
ATOM 2218 C C . TRP A 1 277 ? 1.067 -12.068 -5.947 1.00 98.44 277 TRP A C 1
ATOM 2220 O O . TRP A 1 277 ? 0.777 -12.624 -7.010 1.00 98.44 277 TRP A O 1
ATOM 2230 N N . ALA A 1 278 ? 0.488 -12.383 -4.790 1.00 98.38 278 ALA A N 1
ATOM 2231 C CA . ALA A 1 278 ? -0.591 -13.345 -4.646 1.00 98.38 278 ALA A CA 1
ATOM 2232 C C . ALA A 1 278 ? -1.767 -12.785 -3.833 1.00 98.38 278 ALA A C 1
ATOM 2234 O O . ALA A 1 278 ? -1.597 -11.937 -2.952 1.00 98.38 278 ALA A O 1
ATOM 2235 N N . ILE A 1 279 ? -2.956 -13.295 -4.156 1.00 98.12 279 ILE A N 1
ATOM 2236 C CA . ILE A 1 279 ? -4.233 -13.025 -3.494 1.00 98.12 279 ILE A CA 1
ATOM 2237 C C . ILE A 1 279 ? -4.831 -14.364 -3.069 1.00 98.12 279 ILE A C 1
ATOM 2239 O O . ILE A 1 279 ? -5.030 -15.243 -3.911 1.00 98.12 279 ILE A O 1
ATOM 2243 N N . ASP A 1 280 ? -5.087 -14.541 -1.773 1.00 97.50 280 ASP A N 1
ATOM 2244 C CA . ASP A 1 280 ? -5.568 -15.802 -1.184 1.00 97.50 280 ASP A CA 1
ATOM 2245 C C . ASP A 1 280 ? -4.731 -17.022 -1.626 1.00 97.50 280 ASP A C 1
ATOM 2247 O O . ASP A 1 280 ? -5.252 -18.081 -1.991 1.00 97.50 280 ASP A O 1
ATOM 2251 N N . GLY A 1 281 ? -3.404 -16.853 -1.654 1.00 96.88 281 GLY A N 1
ATOM 2252 C CA . GLY A 1 281 ? -2.445 -17.874 -2.085 1.00 96.88 281 GLY A CA 1
ATOM 2253 C C . GLY A 1 281 ? -2.418 -18.155 -3.595 1.00 96.88 281 GLY A C 1
ATOM 2254 O O . GLY A 1 281 ? -1.701 -19.058 -4.030 1.00 96.88 281 GLY A O 1
ATOM 2255 N N . GLN A 1 282 ? -3.173 -17.414 -4.411 1.00 98.38 282 GLN A N 1
ATOM 2256 C CA . GLN A 1 282 ? -3.154 -17.513 -5.873 1.00 98.38 282 GLN A CA 1
ATOM 2257 C C . GLN A 1 282 ? -2.324 -16.378 -6.475 1.00 98.38 282 GLN A C 1
ATOM 2259 O O . GLN A 1 282 ? -2.629 -15.205 -6.277 1.00 98.38 282 GLN A O 1
ATOM 2264 N N . THR A 1 283 ? -1.285 -16.719 -7.236 1.00 98.31 283 THR A N 1
ATOM 2265 C CA . THR A 1 283 ? -0.425 -15.737 -7.909 1.00 98.31 283 THR A CA 1
ATOM 2266 C C . THR A 1 283 ? -1.205 -14.929 -8.947 1.00 98.31 283 THR A C 1
ATOM 2268 O O . THR A 1 283 ? -1.831 -15.495 -9.844 1.00 98.31 283 THR A O 1
ATOM 2271 N N . VAL A 1 284 ? -1.127 -13.603 -8.837 1.00 98.38 284 VAL A N 1
ATOM 2272 C CA . VAL A 1 284 ? -1.690 -12.635 -9.788 1.00 98.38 284 VAL A CA 1
ATOM 2273 C C . VAL A 1 284 ? -0.612 -11.915 -10.604 1.00 98.38 284 VAL A C 1
ATOM 2275 O O . VAL A 1 284 ? -0.934 -11.393 -11.664 1.00 98.38 284 VAL A O 1
ATOM 2278 N N . ALA A 1 285 ? 0.649 -11.942 -10.158 1.00 98.38 285 ALA A N 1
ATOM 2279 C CA . ALA A 1 285 ? 1.820 -11.527 -10.936 1.00 98.38 285 ALA A CA 1
ATOM 2280 C C . ALA A 1 285 ? 3.087 -12.290 -10.481 1.00 98.38 285 ALA A C 1
ATOM 2282 O O . ALA A 1 285 ? 3.249 -12.552 -9.284 1.00 98.38 285 ALA A O 1
ATOM 2283 N N . ASP A 1 286 ? 3.977 -12.646 -11.412 1.00 97.94 286 ASP A N 1
ATOM 2284 C CA . ASP A 1 286 ? 5.317 -13.227 -11.170 1.00 97.94 286 ASP A CA 1
ATOM 2285 C C . ASP A 1 286 ? 6.300 -12.698 -12.222 1.00 97.94 286 ASP A C 1
ATOM 2287 O O . ASP A 1 286 ? 6.727 -13.420 -13.132 1.00 97.94 286 ASP A O 1
ATOM 2291 N N . HIS A 1 287 ? 6.671 -11.427 -12.065 1.00 98.06 287 HIS A N 1
ATOM 2292 C CA . HIS A 1 287 ? 7.644 -10.780 -12.935 1.00 98.06 287 HIS A CA 1
ATOM 2293 C C . HIS A 1 287 ? 9.053 -11.265 -12.623 1.00 98.06 287 HIS A C 1
ATOM 2295 O O . HIS A 1 287 ? 9.468 -11.341 -11.461 1.00 98.06 287 HIS A O 1
ATOM 2301 N N . ARG A 1 288 ? 9.820 -11.536 -13.682 1.00 97.38 288 ARG A N 1
ATOM 2302 C CA . ARG A 1 288 ? 11.236 -11.912 -13.623 1.00 97.38 288 ARG A CA 1
ATOM 2303 C C . ARG A 1 288 ? 12.062 -11.012 -14.524 1.00 97.38 288 ARG A C 1
ATOM 2305 O O . ARG A 1 288 ? 11.694 -10.750 -15.666 1.00 97.38 288 ARG A O 1
ATOM 2312 N N . GLY A 1 289 ? 13.241 -10.650 -14.040 1.00 96.00 289 GLY A N 1
ATOM 2313 C CA . GLY A 1 289 ? 14.164 -9.763 -14.730 1.00 96.00 289 GLY A CA 1
ATOM 2314 C C . GLY A 1 289 ? 14.257 -8.401 -14.047 1.00 96.00 289 GLY A C 1
ATOM 2315 O O . GLY A 1 289 ? 13.821 -8.257 -12.904 1.00 96.00 289 GLY A O 1
ATOM 2316 N N . PRO A 1 290 ? 14.847 -7.403 -14.723 1.00 94.12 290 PRO A N 1
ATOM 2317 C CA . PRO A 1 290 ? 15.117 -6.110 -14.113 1.00 94.12 290 PRO A CA 1
ATOM 2318 C C . PRO A 1 290 ? 13.847 -5.441 -13.572 1.00 94.12 290 PRO A C 1
ATOM 2320 O O . PRO A 1 290 ? 12.820 -5.384 -14.249 1.00 94.12 290 PRO A O 1
ATOM 2323 N N . ASN A 1 291 ? 13.940 -4.934 -12.346 1.00 93.75 291 ASN A N 1
ATOM 2324 C CA . ASN A 1 291 ? 12.920 -4.137 -11.649 1.00 93.75 291 ASN A CA 1
ATOM 2325 C C . ASN A 1 291 ? 13.572 -3.018 -10.799 1.00 93.75 291 ASN A C 1
ATOM 2327 O O . ASN A 1 291 ? 13.012 -2.523 -9.821 1.00 93.75 291 ASN A O 1
ATOM 2331 N N . MET A 1 292 ? 14.803 -2.661 -11.170 1.00 90.56 292 MET A N 1
ATOM 2332 C CA . MET A 1 292 ? 15.580 -1.542 -10.658 1.00 90.56 292 MET A CA 1
ATOM 2333 C C . MET A 1 292 ? 16.303 -0.900 -11.830 1.00 90.56 292 MET A C 1
ATOM 2335 O O . MET A 1 292 ? 17.005 -1.591 -12.571 1.00 90.56 292 MET A O 1
ATOM 2339 N N . HIS A 1 293 ? 16.179 0.414 -11.962 1.00 83.81 293 HIS A N 1
ATOM 2340 C CA . HIS A 1 293 ? 16.855 1.144 -13.028 1.00 83.81 293 HIS A CA 1
ATOM 2341 C C . HIS A 1 293 ? 18.129 1.832 -12.534 1.00 83.81 293 HIS A C 1
ATOM 2343 O O . HIS A 1 293 ? 19.238 1.375 -12.815 1.00 83.81 293 HIS A O 1
ATOM 2349 N N . THR A 1 294 ? 17.987 2.928 -11.796 1.00 78.62 294 THR A N 1
ATOM 2350 C CA . THR A 1 294 ? 19.098 3.846 -11.484 1.00 78.62 294 THR A CA 1
ATOM 2351 C C . THR A 1 294 ? 19.235 4.122 -9.993 1.00 78.62 294 THR A C 1
ATOM 2353 O O . THR A 1 294 ? 20.354 4.148 -9.482 1.00 78.62 294 THR A O 1
ATOM 2356 N N . HIS A 1 295 ? 18.113 4.270 -9.291 1.00 83.75 295 HIS A N 1
ATOM 2357 C CA . HIS A 1 295 ? 18.068 4.711 -7.901 1.00 83.75 295 HIS A CA 1
ATOM 2358 C C . HIS A 1 295 ? 17.419 3.670 -6.990 1.00 83.75 295 HIS A C 1
ATOM 2360 O O . HIS A 1 295 ? 16.556 2.890 -7.409 1.00 83.75 295 HIS A O 1
ATOM 2366 N N . LEU A 1 296 ? 17.822 3.680 -5.720 1.00 87.50 296 LEU A N 1
ATOM 2367 C CA . LEU A 1 296 ? 17.094 2.957 -4.683 1.00 87.50 296 LEU A CA 1
ATOM 2368 C C . LEU A 1 296 ? 15.738 3.634 -4.451 1.00 87.50 296 LEU A C 1
ATOM 2370 O O . LEU A 1 296 ? 15.494 4.767 -4.877 1.00 87.50 296 LEU A O 1
ATOM 2374 N N . PHE A 1 297 ? 14.811 2.932 -3.802 1.00 89.88 297 PHE A N 1
ATOM 2375 C CA . PHE A 1 297 ? 13.532 3.546 -3.466 1.00 89.88 297 PHE 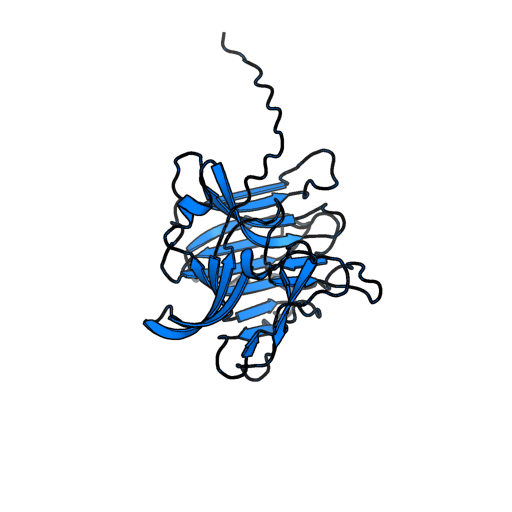A CA 1
ATOM 2376 C C . PHE A 1 297 ? 13.762 4.631 -2.430 1.00 89.88 297 PHE A C 1
ATOM 2378 O O . PHE A 1 297 ? 14.510 4.411 -1.492 1.00 89.88 297 PHE A O 1
ATOM 2385 N N . ASN A 1 298 ? 13.095 5.771 -2.556 1.00 89.25 298 ASN A N 1
ATOM 2386 C CA . ASN A 1 298 ? 13.057 6.787 -1.507 1.00 89.25 298 ASN A CA 1
ATOM 2387 C C . ASN A 1 298 ? 11.715 6.791 -0.764 1.00 89.25 298 ASN A C 1
ATOM 2389 O O . ASN A 1 298 ? 11.625 7.338 0.331 1.00 89.25 298 ASN A O 1
ATOM 2393 N N . ARG A 1 299 ? 10.681 6.170 -1.346 1.00 91.75 299 ARG A N 1
ATOM 2394 C CA . ARG A 1 299 ? 9.333 6.068 -0.788 1.00 91.75 299 ARG A CA 1
ATOM 2395 C C . ARG A 1 299 ? 8.805 4.651 -0.964 1.00 91.75 299 ARG A C 1
ATOM 2397 O O . ARG A 1 299 ? 8.893 4.075 -2.049 1.00 91.75 299 ARG A O 1
ATOM 2404 N N . PHE A 1 300 ? 8.210 4.119 0.092 1.00 93.94 300 PHE A N 1
ATOM 2405 C CA . PHE A 1 300 ? 7.501 2.847 0.087 1.00 93.94 300 PHE A CA 1
ATOM 2406 C C . PHE A 1 300 ? 6.131 3.024 0.742 1.00 93.94 300 PHE A C 1
ATOM 2408 O O . PHE A 1 300 ? 6.035 3.514 1.862 1.00 93.94 300 PHE A O 1
ATOM 2415 N N . MET A 1 301 ? 5.079 2.624 0.038 1.00 95.62 301 MET A N 1
ATOM 2416 C CA . MET A 1 301 ? 3.682 2.730 0.444 1.00 95.62 301 MET A CA 1
ATOM 2417 C C . MET A 1 301 ? 3.075 1.322 0.473 1.00 95.62 301 MET A C 1
ATOM 2419 O O . MET A 1 301 ? 2.517 0.881 -0.530 1.00 95.62 301 MET A O 1
ATOM 2423 N N . PRO A 1 302 ? 3.224 0.567 1.577 1.00 95.06 302 PRO A N 1
ATOM 2424 C CA . PRO A 1 302 ? 2.687 -0.793 1.731 1.00 95.06 302 PRO A CA 1
ATOM 2425 C C . PRO A 1 302 ? 1.164 -0.884 1.587 1.00 95.06 302 PRO A C 1
ATOM 2427 O O . PRO A 1 302 ? 0.650 -1.951 1.241 1.00 95.06 302 PRO A O 1
ATOM 2430 N N . PHE A 1 303 ? 0.457 0.197 1.915 1.00 94.00 303 PHE A N 1
ATOM 2431 C CA . PHE A 1 303 ? -0.992 0.311 1.810 1.00 94.00 303 PHE A CA 1
ATOM 2432 C C . PHE A 1 303 ? -1.439 1.781 1.756 1.00 94.00 303 PHE A C 1
ATOM 2434 O O . PHE A 1 303 ? -0.682 2.672 2.150 1.00 94.00 303 PHE A O 1
ATOM 2441 N N . ARG A 1 304 ? -2.651 2.013 1.244 1.00 87.81 304 ARG A N 1
ATOM 2442 C CA . ARG A 1 304 ? -3.281 3.315 0.982 1.00 87.81 304 ARG A CA 1
ATOM 2443 C C . ARG A 1 304 ? -4.784 3.145 0.790 1.00 87.81 304 ARG A C 1
ATOM 2445 O O . ARG A 1 304 ? -5.199 1.986 0.542 1.00 87.81 304 ARG A O 1
#

Sequence (304 aa):
MKKMMLRLWTFSVLSIGVVAGGFIRVDTVQATEGPVVSESGHRPAAHDNLGGRPIRKPSLLFKSGFENGVVLQEPFTQGGGDWEQHIVGSDVPGYAWPMRVWGYPGHLQVLVDGSLDVGKYLENRIETTVGHDGQLTRALHMVQHQKAEEWTQDPYIIVNEDQNGNNGDLAENSDLYISYWMKYPVDLAARIGSDGWFAFMEWKTCCNEDRIALYVYRDFEGPLYWYVQNDNETDDTPSHVIYWDEESRTVPVPVGDWFHVEVFLHRSAGQDGRLVWAIDGQTVADHRGPNMHTHLFNRFMPFR

pLDDT: mean 81.75, std 22.15, range [20.23, 98.56]